Protein AF-A0A0D3DKX0-F1 (afdb_monomer_lite)

Foldseek 3Di:
DDVVVVCVCQVVPDDPDLVVVLVVLVVCCVPDQQLDLSNLLSVQLNVLSVVQVVCCVPVVDHDDSVVSSVVSSVVSVLLLVLLLLLLVLVQVVVVVAQADEAEDQPVVNLVCLVCVVVVVVNNVSSVSSVVSCVSHNYYHYYYDDPVLCVLVVVVSSVCSNPVPSHPCVVVVHDPVSVVVVVVSVVVVD

Sequence (189 aa):
MTSKQIYFLLSDGFSLSLEDNFQLLMDLLDQAPPATSVVKTIPWLLWSIWKNRNAILFAATQESPSRIVQLAEEEAHLSLMLGLHGIAMVSVRDLHFENVSIASDHKDTIAAISSPNQWPRYRYLLEEIKELAQSFSMVVFEEEQVSTNSIARDIAKSVLRFGQFQSYLALGGPAWLHERLYREAALNQ

Radius of gyration: 19.28 Å; chains: 1; bounding box: 51×30×54 Å

pLDDT: mean 76.43, std 13.76, range [35.78, 95.0]

InterPro domains:
  IPR002156 Ribonuclease H domain [PF13456] (87-158)

Structure (mmCIF, N/CA/C/O backbone):
data_AF-A0A0D3DKX0-F1
#
_entry.id   AF-A0A0D3DKX0-F1
#
loop_
_atom_site.group_PDB
_atom_site.id
_atom_site.type_symbol
_atom_site.label_atom_id
_atom_site.label_alt_id
_atom_site.label_comp_id
_atom_site.label_asym_id
_atom_site.label_entity_id
_atom_site.label_seq_id
_atom_site.pdbx_PDB_ins_code
_atom_site.Cartn_x
_atom_site.Cartn_y
_atom_site.Cartn_z
_atom_site.occupancy
_atom_site.B_iso_or_equiv
_atom_site.auth_seq_id
_atom_site.auth_comp_id
_atom_site.auth_asym_id
_atom_site.auth_atom_id
_atom_site.pdbx_PDB_model_num
ATOM 1 N N . MET A 1 1 ? 11.978 4.864 16.039 1.00 40.19 1 MET A N 1
ATOM 2 C CA . MET A 1 1 ? 11.102 3.870 16.684 1.00 40.19 1 MET A CA 1
ATOM 3 C C . MET A 1 1 ? 10.874 2.707 15.736 1.00 40.19 1 MET A C 1
ATOM 5 O O . MET A 1 1 ? 10.481 2.943 14.600 1.00 40.19 1 MET A O 1
ATOM 9 N N . THR A 1 2 ? 11.197 1.485 16.152 1.00 35.78 2 THR A N 1
ATOM 10 C CA . THR A 1 2 ? 10.876 0.251 15.406 1.00 35.78 2 THR A CA 1
ATOM 11 C C . THR A 1 2 ? 9.457 -0.218 15.742 1.00 35.78 2 THR A C 1
ATOM 13 O O . THR A 1 2 ? 8.956 0.120 16.812 1.00 35.78 2 THR A O 1
ATOM 16 N N . SER A 1 3 ? 8.819 -1.037 14.891 1.00 41.91 3 SER A N 1
ATOM 17 C CA . SER A 1 3 ? 7.496 -1.626 15.187 1.00 41.91 3 SER A CA 1
ATOM 18 C C . SER A 1 3 ? 7.457 -2.297 16.567 1.00 41.91 3 SER A C 1
ATOM 20 O O . SER A 1 3 ? 6.484 -2.159 17.289 1.00 41.91 3 SER A O 1
ATOM 22 N N . LYS A 1 4 ? 8.561 -2.906 17.027 1.00 43.38 4 LYS A N 1
ATOM 23 C CA . LYS A 1 4 ? 8.664 -3.493 18.378 1.00 43.38 4 LYS A CA 1
ATOM 24 C C . LYS A 1 4 ? 8.538 -2.487 19.534 1.00 43.38 4 LYS A C 1
ATOM 26 O O . LYS A 1 4 ? 8.048 -2.862 20.590 1.00 43.38 4 LYS A O 1
ATOM 31 N N . GLN A 1 5 ? 8.966 -1.235 19.361 1.00 44.53 5 GLN A N 1
ATOM 32 C CA . GLN A 1 5 ? 8.805 -0.190 20.386 1.00 44.53 5 GLN A CA 1
ATOM 33 C C . GLN A 1 5 ? 7.366 0.331 20.447 1.00 44.53 5 GLN A C 1
ATOM 35 O O . GLN A 1 5 ? 6.910 0.714 21.517 1.00 44.53 5 GLN A O 1
ATOM 40 N N . ILE A 1 6 ? 6.646 0.277 19.323 1.00 48.47 6 ILE A N 1
ATOM 41 C CA . ILE A 1 6 ? 5.203 0.519 19.273 1.00 48.47 6 ILE A CA 1
ATOM 42 C C . ILE A 1 6 ? 4.467 -0.612 19.993 1.00 48.47 6 ILE A C 1
ATOM 44 O O . ILE A 1 6 ? 3.653 -0.327 20.855 1.00 48.47 6 ILE A O 1
ATOM 48 N N . TYR A 1 7 ? 4.809 -1.881 19.737 1.00 48.62 7 TYR A N 1
ATOM 49 C CA . TYR A 1 7 ? 4.228 -2.998 20.492 1.00 48.62 7 TYR A CA 1
ATOM 50 C C . TYR A 1 7 ? 4.423 -2.834 21.999 1.00 48.62 7 TYR A C 1
ATOM 52 O O . TYR A 1 7 ? 3.484 -3.105 22.721 1.00 48.62 7 TYR A O 1
ATOM 60 N N 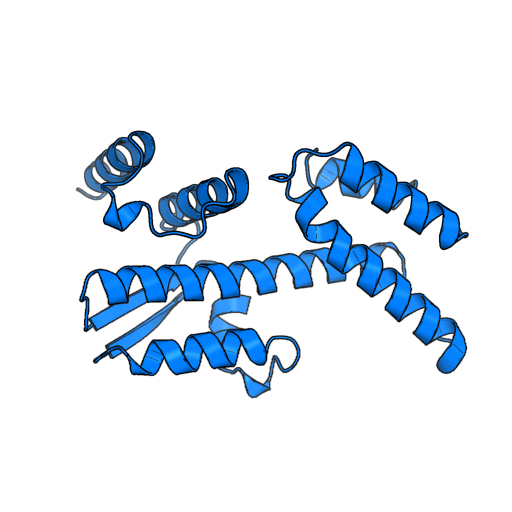. PHE A 1 8 ? 5.574 -2.338 22.467 1.00 45.03 8 PHE A N 1
ATOM 61 C CA . PHE A 1 8 ? 5.822 -2.107 23.897 1.00 45.03 8 PHE A CA 1
ATOM 62 C C . PHE A 1 8 ? 5.032 -0.910 24.462 1.00 45.03 8 PHE A C 1
ATOM 64 O O . PHE A 1 8 ? 4.479 -0.989 25.553 1.00 45.03 8 PHE A O 1
ATOM 71 N N . LEU A 1 9 ? 4.927 0.187 23.701 1.00 49.78 9 LEU A N 1
ATOM 72 C CA . LEU A 1 9 ? 4.101 1.348 24.065 1.00 49.78 9 LEU A CA 1
ATOM 73 C C . LEU A 1 9 ? 2.598 1.035 24.034 1.00 49.78 9 LEU A C 1
ATOM 75 O O . LEU A 1 9 ? 1.850 1.598 24.818 1.00 49.78 9 LEU A O 1
ATOM 79 N N . LEU A 1 10 ? 2.155 0.136 23.154 1.00 49.97 10 LEU A N 1
ATOM 80 C CA . LEU A 1 10 ? 0.745 -0.218 22.971 1.00 49.97 10 LEU A CA 1
ATOM 81 C C . LEU A 1 10 ? 0.339 -1.497 23.725 1.00 49.97 10 LEU A C 1
ATOM 83 O O . LEU A 1 10 ? -0.855 -1.720 23.910 1.00 49.97 10 LEU A O 1
ATOM 87 N N . SER A 1 11 ? 1.292 -2.319 24.190 1.00 43.22 11 SER A N 1
ATOM 88 C CA . SER A 1 11 ? 1.032 -3.467 25.074 1.00 43.22 11 SER A CA 1
ATOM 89 C C . SER A 1 11 ? 0.877 -3.055 26.534 1.00 43.22 11 SER A C 1
ATOM 91 O O . SER A 1 11 ? 0.069 -3.662 27.228 1.00 43.22 11 SER A O 1
ATOM 93 N N . ASP A 1 12 ? 1.598 -2.016 26.971 1.00 45.53 12 ASP A N 1
ATOM 94 C CA . ASP A 1 12 ? 1.487 -1.447 28.324 1.00 45.53 12 ASP A CA 1
ATOM 95 C C . ASP A 1 12 ? 0.688 -0.121 28.372 1.00 45.53 12 ASP A C 1
ATOM 97 O O . ASP A 1 12 ? 0.433 0.388 29.462 1.00 45.53 12 ASP A O 1
ATOM 101 N N . GLY A 1 13 ? 0.287 0.466 27.231 1.00 47.47 13 GLY A N 1
ATOM 102 C CA . GLY A 1 13 ? -0.055 1.900 27.167 1.00 47.47 13 GLY A CA 1
ATOM 103 C C . GLY A 1 13 ? -1.173 2.334 26.212 1.00 47.47 13 GLY A C 1
ATOM 104 O O . GLY A 1 13 ? -1.076 3.404 25.616 1.00 47.47 13 GLY A O 1
ATOM 105 N N . PHE A 1 14 ? -2.271 1.581 26.118 1.00 55.28 14 PHE A N 1
ATOM 106 C CA . PHE A 1 14 ? -3.571 2.225 25.892 1.00 55.28 14 PHE A CA 1
ATOM 107 C C . PHE A 1 14 ? -4.305 2.308 27.228 1.00 55.28 14 PHE A C 1
ATOM 109 O O . PHE A 1 14 ? -4.567 1.283 27.861 1.00 55.28 14 PHE A O 1
ATOM 116 N N . SER A 1 15 ? -4.628 3.519 27.675 1.00 58.94 15 SER A N 1
ATOM 117 C CA . SER A 1 15 ? -5.474 3.699 28.849 1.00 58.94 15 SER A CA 1
ATOM 118 C C . SER A 1 15 ? -6.910 3.256 28.523 1.00 58.94 15 SER A C 1
ATOM 120 O O . SER A 1 15 ? -7.309 3.142 27.358 1.00 58.94 15 SER A O 1
ATOM 122 N N . LEU A 1 16 ? -7.721 2.986 29.552 1.00 57.03 16 LEU A N 1
ATOM 123 C CA . LEU A 1 16 ? -9.160 2.738 29.372 1.00 57.03 16 LEU A CA 1
ATOM 124 C C . LEU A 1 16 ? -9.895 3.982 28.832 1.00 57.03 16 LEU A C 1
ATOM 126 O O . LEU A 1 16 ? -11.027 3.872 28.361 1.00 57.03 16 LEU A O 1
ATOM 130 N N . SER A 1 17 ? -9.261 5.157 28.903 1.00 65.75 17 SER A N 1
ATOM 131 C CA . SER A 1 17 ? -9.769 6.418 28.379 1.00 65.75 17 SER A CA 1
ATOM 132 C C . SER A 1 17 ? -9.348 6.590 26.922 1.00 65.75 17 SER A C 1
ATOM 134 O O . SER A 1 17 ? -8.177 6.695 26.561 1.00 65.75 17 SER A O 1
ATOM 136 N N . LEU A 1 18 ? -10.357 6.659 26.061 1.00 65.50 18 LEU A N 1
ATOM 137 C CA . LEU A 1 18 ? -10.190 6.942 24.641 1.00 65.50 18 LEU A CA 1
ATOM 138 C C . LEU A 1 18 ? -9.559 8.323 24.389 1.00 65.50 18 LEU A C 1
ATOM 140 O O . LEU A 1 18 ? -8.886 8.504 23.379 1.00 65.50 18 LEU A O 1
ATOM 144 N N . GLU A 1 19 ? -9.780 9.276 25.295 1.00 67.12 19 GLU A N 1
ATOM 145 C CA . GLU A 1 19 ? -9.262 10.642 25.207 1.00 67.12 19 GLU A CA 1
ATOM 146 C C . GLU A 1 19 ? -7.748 10.678 25.432 1.00 67.12 19 GLU A C 1
ATOM 148 O O . GLU A 1 19 ? -7.027 11.261 24.624 1.00 67.12 19 GLU A O 1
ATOM 153 N N . ASP A 1 20 ? -7.246 9.943 26.426 1.00 71.44 20 ASP A N 1
ATOM 154 C CA . ASP A 1 20 ? -5.805 9.845 26.688 1.00 71.44 20 ASP A CA 1
ATOM 155 C C . ASP A 1 20 ? -5.088 9.160 25.517 1.00 71.44 20 ASP A C 1
ATOM 157 O O . ASP A 1 20 ? -4.007 9.573 25.100 1.00 71.44 20 ASP A O 1
ATOM 161 N N . ASN A 1 21 ? -5.720 8.127 24.951 1.00 73.00 21 ASN A N 1
ATOM 162 C CA . ASN A 1 21 ? -5.202 7.404 23.792 1.00 73.00 21 ASN A CA 1
ATOM 163 C C . ASN A 1 21 ? -5.131 8.301 22.551 1.00 73.00 21 ASN A C 1
ATOM 165 O O . ASN A 1 21 ? -4.192 8.199 21.762 1.00 73.00 21 ASN A O 1
ATOM 169 N N . PHE A 1 22 ? -6.115 9.185 22.376 1.00 73.50 22 PHE A N 1
ATOM 170 C CA . PHE A 1 22 ? -6.129 10.157 21.288 1.00 73.50 22 PHE A CA 1
ATOM 171 C C . PHE A 1 22 ? -5.036 11.211 21.482 1.00 73.50 22 PHE A C 1
ATOM 173 O O . PHE A 1 22 ? -4.285 11.482 20.547 1.00 73.50 22 PHE A O 1
ATOM 180 N N . GLN A 1 23 ? -4.898 11.750 22.697 1.00 77.69 23 GLN A N 1
ATOM 181 C CA . GLN A 1 23 ? -3.869 12.737 23.021 1.00 77.69 23 GLN A CA 1
ATOM 182 C C . GLN A 1 23 ? -2.460 12.174 22.806 1.00 77.69 23 GLN A C 1
ATOM 184 O O . GLN A 1 23 ? -1.647 12.803 22.136 1.00 77.69 23 GLN A O 1
ATOM 189 N N . LEU A 1 24 ? -2.202 10.945 23.265 1.00 77.69 24 LEU A N 1
ATOM 190 C CA . LEU A 1 24 ? -0.929 10.258 23.048 1.00 77.69 24 LEU A CA 1
ATOM 191 C C . LEU A 1 24 ? -0.580 10.138 21.555 1.00 77.69 24 LEU A C 1
ATOM 193 O O . LEU A 1 24 ? 0.567 10.346 21.163 1.00 77.69 24 LEU A O 1
ATOM 197 N N . LEU A 1 25 ? -1.557 9.799 20.709 1.00 75.12 25 LEU A N 1
ATOM 198 C CA . LEU A 1 25 ? -1.342 9.667 19.265 1.00 75.12 25 LEU A CA 1
ATOM 199 C C . LEU A 1 25 ? -1.081 11.014 18.580 1.00 75.12 25 LEU A C 1
ATOM 201 O O . LEU A 1 25 ? -0.282 11.064 17.644 1.00 75.12 25 LEU A O 1
ATOM 205 N N . MET A 1 26 ? -1.717 12.090 19.044 1.00 78.94 26 MET A N 1
ATOM 206 C CA . MET A 1 26 ? -1.452 13.446 18.556 1.00 78.94 26 MET A CA 1
ATOM 207 C C . MET A 1 26 ? -0.053 13.920 18.964 1.00 78.94 26 MET A C 1
ATOM 209 O O . MET A 1 26 ? 0.702 14.391 18.118 1.00 78.94 26 MET A O 1
ATOM 213 N N . ASP A 1 27 ? 0.349 13.680 20.212 1.00 79.44 27 ASP A N 1
ATOM 214 C CA . ASP A 1 27 ? 1.696 14.011 20.686 1.00 79.44 27 ASP A CA 1
ATOM 215 C C . ASP A 1 27 ? 2.774 13.239 19.900 1.00 79.44 27 ASP A C 1
ATOM 217 O O . ASP A 1 27 ? 3.841 13.771 19.586 1.00 79.44 27 ASP A O 1
ATOM 221 N N . LEU A 1 28 ? 2.490 11.984 19.530 1.00 74.25 28 LEU A N 1
ATOM 222 C CA . LEU A 1 28 ? 3.364 11.180 18.673 1.00 74.25 28 LEU A CA 1
ATOM 223 C C . LEU A 1 28 ? 3.438 11.707 17.233 1.00 74.25 28 LEU A C 1
ATOM 225 O O . LEU A 1 28 ? 4.508 11.613 16.630 1.00 74.25 28 LEU A O 1
ATOM 229 N N . LEU A 1 29 ? 2.348 12.252 16.677 1.00 74.69 29 LEU A N 1
ATOM 230 C CA . LEU A 1 29 ? 2.368 12.913 15.365 1.00 74.69 29 LEU A CA 1
ATOM 231 C C . LEU A 1 29 ? 3.296 14.129 15.367 1.00 74.69 29 LEU A C 1
ATOM 233 O O . LEU A 1 29 ? 4.067 14.297 14.424 1.00 74.69 29 LEU A O 1
ATOM 237 N N . ASP A 1 30 ? 3.254 14.928 16.431 1.00 76.81 30 ASP A N 1
ATOM 238 C CA . ASP A 1 30 ? 4.037 16.161 16.538 1.00 76.81 30 ASP A CA 1
ATOM 239 C C . ASP A 1 30 ? 5.532 15.899 16.781 1.00 76.81 30 ASP A C 1
ATOM 241 O O . ASP A 1 30 ? 6.392 16.661 16.334 1.00 76.81 30 ASP A O 1
ATOM 245 N N . GLN A 1 31 ? 5.868 14.808 17.475 1.00 71.50 31 GLN A N 1
ATOM 246 C CA . GLN A 1 31 ? 7.249 14.491 17.857 1.00 71.50 31 GLN A CA 1
ATOM 247 C C . GLN A 1 31 ? 7.992 13.616 16.840 1.00 71.50 31 GLN A C 1
ATOM 249 O O . GLN A 1 31 ? 9.228 13.575 16.835 1.00 71.50 31 GLN A O 1
ATOM 254 N N . ALA A 1 32 ? 7.276 12.864 16.004 1.00 65.56 32 ALA A N 1
ATOM 255 C CA . ALA A 1 32 ? 7.894 11.869 15.141 1.00 65.56 32 ALA A CA 1
ATOM 256 C C . ALA A 1 32 ? 8.322 12.444 13.776 1.00 65.56 32 ALA A C 1
ATOM 258 O O . ALA A 1 32 ? 7.613 13.244 13.167 1.00 65.56 32 ALA A O 1
ATOM 259 N N . PRO A 1 33 ? 9.457 11.988 13.208 1.00 64.75 33 PRO A N 1
ATOM 260 C CA . PRO A 1 33 ? 9.833 12.362 11.852 1.00 64.75 33 PRO A CA 1
ATOM 261 C C . PRO A 1 33 ? 8.767 11.887 10.846 1.00 64.75 33 PRO A C 1
ATOM 263 O O . PRO A 1 33 ? 8.402 10.702 10.889 1.00 64.75 33 PRO A O 1
ATOM 266 N N . PRO A 1 34 ? 8.353 12.727 9.874 1.00 58.91 34 PRO A N 1
ATOM 267 C CA . PRO A 1 34 ? 7.241 12.443 8.950 1.00 58.91 34 PRO A CA 1
ATOM 268 C C . PRO A 1 34 ? 7.424 11.169 8.103 1.00 58.91 34 PRO A C 1
ATOM 270 O O . PRO A 1 34 ? 6.473 10.584 7.593 1.00 58.91 34 PRO A O 1
ATOM 273 N N . ALA A 1 35 ? 8.662 10.692 7.983 1.00 56.34 35 ALA A N 1
ATOM 274 C CA . ALA A 1 35 ? 9.042 9.491 7.251 1.00 56.34 35 ALA A CA 1
ATOM 275 C C . ALA A 1 35 ? 8.790 8.162 7.984 1.00 56.34 35 ALA A C 1
ATOM 277 O O . ALA A 1 35 ? 8.863 7.099 7.357 1.00 56.34 35 ALA A O 1
ATOM 278 N N . THR A 1 36 ? 8.591 8.183 9.304 1.00 64.44 36 THR A N 1
ATOM 279 C CA . THR A 1 36 ? 8.580 6.949 10.099 1.00 64.44 36 THR A CA 1
ATOM 280 C C . THR A 1 36 ? 7.311 6.132 9.866 1.00 64.44 36 THR A C 1
ATOM 282 O O . THR A 1 36 ? 6.222 6.677 9.705 1.00 64.44 36 THR A O 1
ATOM 285 N N . SER A 1 37 ? 7.449 4.798 9.865 1.00 61.50 37 SER A N 1
ATOM 286 C CA . SER A 1 37 ? 6.309 3.872 9.749 1.00 61.50 37 SER A CA 1
ATOM 287 C C . SER A 1 37 ? 5.219 4.182 10.776 1.00 61.50 37 SER A C 1
ATOM 289 O O . SER A 1 37 ? 4.048 4.030 10.472 1.00 61.50 37 SER A O 1
ATOM 291 N N . VAL A 1 38 ? 5.616 4.668 11.956 1.00 65.62 38 VAL A N 1
ATOM 292 C CA . VAL A 1 38 ? 4.721 5.065 13.048 1.00 65.62 38 VAL A CA 1
ATOM 293 C C . VAL A 1 38 ? 3.741 6.140 12.588 1.00 65.62 38 VAL A C 1
ATOM 295 O O . VAL A 1 38 ? 2.537 5.924 12.642 1.00 65.62 38 VAL A O 1
ATOM 298 N N . VAL A 1 39 ? 4.249 7.254 12.053 1.00 68.56 39 VAL A N 1
ATOM 299 C CA . VAL A 1 39 ? 3.442 8.407 11.620 1.00 68.56 39 VAL A CA 1
ATOM 300 C C . VAL A 1 39 ? 2.408 8.015 10.571 1.00 68.56 39 VAL A C 1
ATOM 302 O O . VAL A 1 39 ? 1.278 8.490 10.605 1.00 68.56 39 VAL A O 1
ATOM 305 N N . LYS A 1 40 ? 2.764 7.098 9.668 1.00 67.81 40 LYS A N 1
ATOM 306 C CA . LYS A 1 40 ? 1.867 6.625 8.603 1.00 67.81 40 LYS A CA 1
ATOM 307 C C . LYS A 1 40 ? 0.727 5.761 9.120 1.00 67.81 40 LYS A C 1
ATOM 309 O O . LYS A 1 40 ? -0.329 5.736 8.497 1.00 67.81 40 LYS A O 1
ATOM 314 N N . THR A 1 41 ? 0.919 5.087 10.249 1.00 73.12 41 THR A N 1
ATOM 315 C CA . THR A 1 41 ? -0.110 4.258 10.880 1.00 73.12 41 THR A CA 1
ATOM 316 C C . THR A 1 41 ? -1.035 5.081 11.782 1.00 73.12 41 THR A C 1
ATOM 318 O O . THR A 1 41 ? -2.182 4.691 11.979 1.00 73.12 41 THR A O 1
ATOM 321 N N . ILE A 1 42 ? -0.599 6.243 12.293 1.00 75.81 42 ILE A N 1
ATOM 322 C CA . ILE A 1 42 ? -1.398 7.045 13.240 1.00 75.81 42 ILE A CA 1
ATOM 323 C C . ILE A 1 42 ? -2.791 7.423 12.696 1.00 75.81 42 ILE A C 1
ATOM 325 O O . ILE A 1 42 ? -3.761 7.184 13.415 1.00 75.81 42 ILE A O 1
ATOM 329 N N . PRO A 1 43 ? -2.969 7.919 11.454 1.00 76.50 43 PRO A N 1
ATOM 330 C CA . PRO A 1 43 ? -4.307 8.200 10.923 1.00 76.50 43 PRO A CA 1
ATOM 331 C C . PRO A 1 43 ? -5.236 6.976 10.945 1.00 76.50 43 PRO A C 1
ATOM 333 O O . PRO A 1 43 ? -6.416 7.086 11.277 1.00 76.50 43 PRO A O 1
ATOM 336 N N . TRP A 1 44 ? -4.690 5.793 10.657 1.00 79.31 44 TRP A N 1
ATOM 337 C CA . TRP A 1 44 ? -5.427 4.529 10.678 1.00 79.31 44 TRP A CA 1
ATOM 338 C C . TRP A 1 44 ? -5.739 4.059 12.102 1.00 79.31 44 TRP A C 1
ATOM 340 O O . TRP A 1 44 ? -6.815 3.504 12.336 1.00 79.31 44 TRP A O 1
ATOM 350 N N . LEU A 1 45 ? -4.853 4.326 13.066 1.00 76.62 45 LEU A N 1
ATOM 351 C CA . LEU A 1 45 ? -5.109 4.096 14.491 1.00 76.62 45 LEU A CA 1
ATOM 352 C C . LEU A 1 45 ? -6.225 5.004 15.002 1.00 76.62 45 LEU A C 1
ATOM 354 O O . LEU A 1 45 ? -7.174 4.504 15.597 1.00 76.62 45 LEU A O 1
ATOM 358 N N . LEU A 1 46 ? -6.167 6.307 14.713 1.00 76.75 46 LEU A N 1
ATOM 359 C CA . LEU A 1 46 ? -7.207 7.269 15.091 1.00 76.75 46 LEU A CA 1
ATOM 360 C C . LEU A 1 46 ? -8.566 6.871 14.504 1.00 76.75 46 LEU A C 1
ATOM 362 O O . LEU A 1 46 ? -9.568 6.813 15.220 1.00 76.75 46 LEU A O 1
ATOM 366 N N . TRP A 1 47 ? -8.593 6.513 13.218 1.00 78.62 47 TRP A N 1
ATOM 367 C CA . TRP A 1 47 ? -9.792 6.000 12.559 1.00 78.62 47 TRP A CA 1
ATOM 368 C C . TRP A 1 47 ? -10.308 4.711 13.209 1.00 78.62 47 TRP A C 1
ATOM 370 O O . TRP A 1 47 ? -11.512 4.547 13.406 1.00 78.62 47 TRP A O 1
ATOM 380 N N . SER A 1 48 ? -9.419 3.790 13.577 1.00 75.88 48 SER A N 1
ATOM 381 C CA . SER A 1 48 ? -9.807 2.514 14.185 1.00 75.88 48 SER A CA 1
ATOM 382 C C . SER A 1 48 ? -10.297 2.666 15.623 1.00 75.88 48 SER A C 1
ATOM 384 O O . SER A 1 48 ? -11.282 2.030 15.995 1.00 75.88 48 SER A O 1
ATOM 386 N N . ILE A 1 49 ? -9.706 3.579 16.393 1.00 72.25 49 ILE A N 1
ATOM 387 C CA . ILE A 1 49 ? -10.191 3.991 17.714 1.00 72.25 49 ILE A CA 1
ATOM 388 C C . ILE A 1 49 ? -11.591 4.603 17.594 1.00 72.25 49 ILE A C 1
ATOM 390 O O . ILE A 1 49 ? -12.499 4.222 18.334 1.00 72.25 49 ILE A O 1
ATOM 394 N N . TRP A 1 50 ? -11.803 5.491 16.619 1.00 78.06 50 TRP A N 1
ATOM 395 C CA . TRP A 1 50 ? -13.117 6.074 16.351 1.00 78.06 50 TRP A CA 1
ATOM 396 C C . TRP A 1 50 ? -14.158 5.015 15.952 1.00 78.06 50 TRP A C 1
ATOM 398 O O . TRP A 1 50 ? -15.258 4.994 16.509 1.00 78.06 50 TRP A O 1
ATOM 408 N N . LYS A 1 51 ? -13.809 4.085 15.047 1.00 72.00 51 LYS A N 1
ATOM 409 C CA . LYS A 1 51 ? -14.675 2.954 14.660 1.00 72.00 51 LYS A CA 1
ATOM 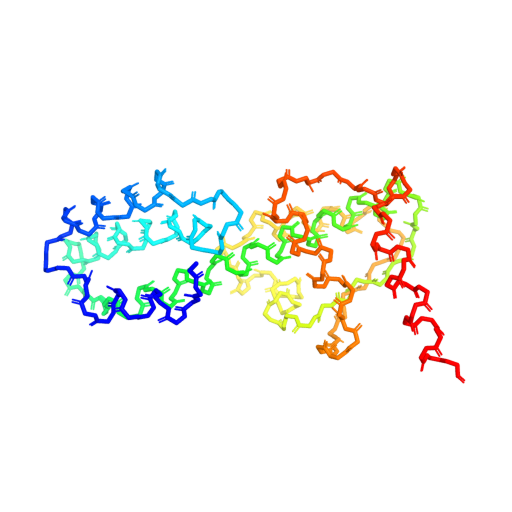410 C C . LYS A 1 51 ? -15.056 2.114 15.880 1.00 72.00 51 LYS A C 1
ATOM 412 O O . LYS A 1 51 ? -16.231 1.806 16.054 1.00 72.00 51 LYS A O 1
ATOM 417 N N . ASN A 1 52 ? -14.086 1.783 16.734 1.00 73.44 52 ASN A N 1
ATOM 418 C CA . ASN A 1 52 ? -14.322 0.986 17.936 1.00 73.44 52 ASN A CA 1
ATOM 419 C C . ASN A 1 52 ? -15.249 1.710 18.924 1.00 73.44 52 ASN A C 1
ATOM 421 O O . ASN A 1 52 ? -16.187 1.111 19.440 1.00 73.44 52 ASN A O 1
ATOM 425 N N . ARG A 1 53 ? -15.062 3.022 19.122 1.00 72.50 53 ARG A N 1
ATOM 426 C CA . ARG A 1 53 ? -15.972 3.843 19.937 1.00 72.50 53 ARG A CA 1
ATOM 427 C C . ARG A 1 53 ? -17.408 3.764 19.427 1.00 72.50 53 ARG A C 1
ATOM 429 O O . ARG A 1 53 ? -18.334 3.582 20.213 1.00 72.50 53 ARG A O 1
ATOM 436 N N . ASN A 1 54 ? -17.597 3.889 18.119 1.00 75.88 54 ASN A N 1
ATOM 437 C CA . ASN A 1 54 ? -18.925 3.802 17.524 1.00 75.88 54 ASN A CA 1
ATOM 438 C C . ASN A 1 54 ? -19.506 2.389 17.629 1.00 75.88 54 ASN A C 1
ATOM 440 O O . ASN A 1 54 ? -20.692 2.246 17.905 1.00 75.88 54 ASN A O 1
ATOM 444 N N . ALA A 1 55 ? -18.690 1.348 17.481 1.00 74.38 55 ALA A N 1
ATOM 445 C CA . ALA A 1 55 ? -19.129 -0.030 17.677 1.00 74.38 55 ALA A CA 1
ATOM 446 C C . ALA A 1 55 ? -19.616 -0.279 19.118 1.00 74.38 55 ALA A C 1
ATOM 448 O O . ALA A 1 55 ? -20.655 -0.903 19.312 1.00 74.38 55 ALA A O 1
ATOM 449 N N . ILE A 1 56 ? -18.946 0.288 20.125 1.00 73.81 56 ILE A N 1
ATOM 450 C CA . ILE A 1 56 ? -19.399 0.213 21.522 1.00 73.81 56 ILE A CA 1
ATOM 451 C C . ILE A 1 56 ? -20.745 0.930 21.689 1.00 73.81 56 ILE A C 1
ATOM 453 O O . ILE A 1 56 ? -21.677 0.364 22.257 1.00 73.81 56 ILE A O 1
ATOM 457 N N . LEU A 1 57 ? -20.863 2.156 21.169 1.00 71.62 57 LEU A N 1
ATOM 458 C CA . LEU A 1 57 ? -22.061 2.987 21.328 1.00 71.62 57 LEU A CA 1
ATOM 459 C C . LEU A 1 57 ? -23.290 2.435 20.595 1.00 71.62 57 LEU A C 1
ATOM 461 O O . LEU A 1 57 ? -24.406 2.583 21.089 1.00 71.62 57 LEU A O 1
ATOM 465 N N . PHE A 1 58 ? -23.097 1.827 19.424 1.00 73.44 58 PHE A N 1
ATOM 466 C CA . PHE A 1 58 ? -24.195 1.464 18.523 1.00 73.44 58 PHE A CA 1
ATOM 467 C C . PHE A 1 58 ? -24.387 -0.044 18.329 1.00 73.44 58 PHE A C 1
ATOM 469 O O . PHE A 1 58 ? -25.446 -0.450 17.858 1.00 73.44 58 PHE A O 1
ATOM 476 N N . ALA A 1 59 ? -23.406 -0.876 18.687 1.00 75.06 59 ALA A N 1
ATOM 477 C CA . ALA A 1 59 ? -23.464 -2.331 18.521 1.00 75.06 59 ALA A CA 1
ATOM 478 C C . ALA A 1 59 ? -23.116 -3.121 19.798 1.00 75.06 59 ALA A C 1
ATOM 480 O O . ALA A 1 59 ? -23.209 -4.345 19.782 1.00 75.06 59 ALA A O 1
ATOM 481 N N . ALA A 1 60 ? -22.742 -2.451 20.900 1.00 78.44 60 ALA A N 1
ATOM 482 C CA . ALA A 1 60 ? -22.301 -3.074 22.156 1.00 78.44 60 ALA A CA 1
ATOM 483 C C . ALA A 1 60 ? -21.151 -4.091 21.985 1.00 78.44 60 ALA A C 1
ATOM 485 O O . ALA A 1 60 ? -20.968 -4.991 22.805 1.00 78.44 60 ALA A O 1
ATOM 486 N N . THR A 1 61 ? -20.359 -3.939 20.923 1.00 73.81 61 THR A N 1
ATOM 487 C CA . THR A 1 61 ? -19.183 -4.764 20.628 1.00 73.81 61 THR A CA 1
ATOM 488 C C . THR A 1 61 ? -17.912 -3.954 20.835 1.00 73.81 61 THR A C 1
ATOM 490 O O . THR A 1 61 ? -17.874 -2.775 20.481 1.00 73.81 61 THR A O 1
ATOM 493 N N . GLN A 1 62 ? -16.859 -4.591 21.345 1.00 73.94 62 GLN A N 1
ATOM 494 C CA . GLN A 1 62 ? -15.556 -3.970 21.563 1.00 73.94 62 GLN A CA 1
ATOM 495 C C . GLN A 1 62 ? -14.447 -4.871 21.020 1.00 73.94 62 GLN A C 1
ATOM 497 O O . GLN A 1 62 ? -14.324 -6.024 21.430 1.00 73.94 62 GLN A O 1
ATOM 502 N N . GLU A 1 63 ? -13.621 -4.324 20.133 1.00 72.88 63 GLU A N 1
ATOM 503 C CA . GLU A 1 63 ? -12.388 -4.969 19.684 1.00 72.88 63 GLU A CA 1
ATOM 504 C C . GLU A 1 63 ? -11.256 -4.711 20.685 1.00 72.88 63 GLU A C 1
ATOM 506 O O . GLU A 1 63 ? -11.198 -3.656 21.330 1.00 72.88 63 GLU A O 1
ATOM 511 N N . SER A 1 64 ? -10.338 -5.672 20.825 1.00 76.00 64 SER A N 1
ATOM 512 C CA . SER A 1 64 ? -9.197 -5.499 21.725 1.00 76.00 64 SER A CA 1
ATOM 513 C C . SER A 1 64 ? -8.234 -4.427 21.187 1.00 76.00 64 SER A C 1
ATOM 515 O O . SER A 1 64 ? -8.032 -4.337 19.972 1.00 76.00 64 SER A O 1
ATOM 517 N N . PRO A 1 65 ? -7.561 -3.647 22.057 1.00 68.00 65 PRO A N 1
ATOM 518 C CA . PRO A 1 65 ? -6.564 -2.665 21.622 1.00 68.00 65 PRO A CA 1
ATOM 519 C C . PRO A 1 65 ? -5.464 -3.273 20.743 1.00 68.00 65 PRO A C 1
ATOM 521 O O . PRO A 1 65 ? -5.100 -2.701 19.720 1.00 68.00 65 PRO A O 1
ATOM 524 N N . SER A 1 66 ? -4.999 -4.483 21.071 1.00 70.12 66 SER A N 1
ATOM 525 C CA . SER A 1 66 ? -4.027 -5.220 20.256 1.00 70.12 66 SER A CA 1
ATOM 526 C C . SER A 1 66 ? -4.534 -5.505 18.840 1.00 70.12 66 SER A C 1
ATOM 528 O O . SER A 1 66 ? -3.787 -5.341 17.875 1.00 70.12 66 SER A O 1
ATOM 530 N N . ARG A 1 67 ? -5.813 -5.877 18.692 1.00 75.62 67 ARG A N 1
ATOM 531 C CA . ARG A 1 67 ? -6.419 -6.136 17.385 1.00 75.62 67 ARG A CA 1
ATOM 532 C C . ARG A 1 67 ? -6.612 -4.849 16.587 1.00 75.62 67 ARG A C 1
ATOM 534 O O . ARG A 1 67 ? -6.375 -4.852 15.383 1.00 75.62 67 ARG A O 1
ATOM 541 N N . ILE A 1 68 ? -6.978 -3.752 17.251 1.00 74.56 68 ILE A N 1
ATOM 542 C CA . ILE A 1 68 ? -7.112 -2.418 16.644 1.00 74.56 68 ILE A CA 1
ATOM 543 C C . ILE A 1 68 ? -5.789 -1.963 16.025 1.00 74.56 68 ILE A C 1
ATOM 545 O O . ILE A 1 68 ? -5.777 -1.488 14.890 1.00 74.56 68 ILE A O 1
ATOM 549 N N . VAL A 1 69 ? -4.678 -2.138 16.744 1.00 73.19 69 VAL A N 1
ATOM 550 C CA . VAL A 1 69 ? -3.344 -1.784 16.240 1.00 73.19 69 VAL A CA 1
ATOM 551 C C . VAL A 1 69 ? -2.971 -2.626 15.042 1.00 73.19 69 VAL A C 1
ATOM 553 O O . VAL A 1 69 ? -2.589 -2.081 14.012 1.00 73.19 69 VAL A O 1
ATOM 556 N N . GLN A 1 70 ? -3.119 -3.943 15.166 1.00 75.12 70 GLN A N 1
ATOM 557 C CA . GLN A 1 70 ? -2.768 -4.861 14.095 1.00 75.12 70 GLN A CA 1
ATOM 558 C C . GLN A 1 70 ? -3.559 -4.551 12.816 1.00 75.12 70 GLN A C 1
ATOM 560 O O . GLN A 1 70 ? -2.976 -4.456 11.741 1.00 75.12 70 GLN A O 1
ATOM 565 N N . LEU A 1 71 ? -4.869 -4.318 12.935 1.00 80.44 71 LEU A N 1
ATOM 566 C CA . LEU A 1 71 ? -5.714 -3.944 11.800 1.00 80.44 71 LEU A CA 1
ATOM 567 C C . LEU A 1 71 ? -5.294 -2.608 11.184 1.00 80.44 71 LEU A C 1
ATOM 569 O O . LEU A 1 71 ? -5.280 -2.481 9.965 1.00 80.44 71 LEU A O 1
ATOM 573 N N . ALA A 1 72 ? -4.942 -1.613 12.000 1.00 77.00 72 ALA A N 1
ATOM 574 C CA . ALA A 1 72 ? -4.460 -0.333 11.494 1.00 77.00 72 ALA A CA 1
ATOM 575 C C . ALA A 1 72 ? -3.117 -0.475 10.758 1.00 77.00 72 ALA A C 1
ATOM 577 O O . ALA A 1 72 ? -2.927 0.161 9.724 1.00 77.00 72 ALA A O 1
ATOM 578 N N . GLU A 1 73 ? -2.205 -1.315 11.256 1.00 78.62 73 GLU A N 1
ATOM 579 C CA . GLU A 1 73 ? -0.934 -1.626 10.591 1.00 78.62 73 GLU A CA 1
ATOM 580 C C . GLU A 1 73 ? -1.158 -2.341 9.250 1.00 78.62 73 GLU A C 1
ATOM 582 O O . GLU A 1 73 ? -0.607 -1.913 8.235 1.00 78.62 73 GLU A O 1
ATOM 587 N N . GLU A 1 74 ? -1.997 -3.381 9.229 1.00 83.69 74 GLU A N 1
ATOM 588 C CA . GLU A 1 74 ? -2.370 -4.128 8.019 1.00 83.69 74 GLU A CA 1
ATOM 589 C C . GLU A 1 74 ? -3.037 -3.204 6.980 1.00 83.69 74 GLU A C 1
ATOM 591 O O . GLU A 1 74 ? -2.638 -3.180 5.811 1.00 83.69 74 GLU A O 1
ATOM 596 N N . GLU A 1 75 ? -4.003 -2.379 7.408 1.00 84.00 75 GLU A N 1
ATOM 597 C CA . GLU A 1 75 ? -4.709 -1.427 6.543 1.00 84.00 75 GLU A CA 1
ATOM 598 C C . GLU A 1 75 ? -3.761 -0.379 5.948 1.00 84.00 75 GLU A C 1
ATOM 600 O O . GLU A 1 75 ? -3.792 -0.139 4.734 1.00 84.00 75 GLU A O 1
ATOM 605 N N . ALA A 1 76 ? -2.903 0.213 6.784 1.00 82.38 76 ALA A N 1
ATOM 606 C CA . ALA A 1 76 ? -1.927 1.210 6.364 1.00 82.38 76 ALA A CA 1
ATOM 607 C C . ALA A 1 76 ? -0.918 0.624 5.370 1.00 82.38 76 ALA A C 1
ATOM 609 O O . ALA A 1 76 ? -0.595 1.263 4.366 1.00 82.38 76 ALA A O 1
ATOM 610 N N . HIS A 1 77 ? -0.436 -0.594 5.630 1.00 84.44 77 HIS A N 1
ATOM 611 C CA . HIS A 1 77 ? 0.556 -1.248 4.788 1.00 84.44 77 HIS A CA 1
ATOM 612 C C . HIS A 1 77 ? -0.005 -1.577 3.403 1.00 84.44 77 HIS A C 1
ATOM 614 O O . HIS A 1 77 ? 0.608 -1.221 2.397 1.00 84.44 77 HIS A O 1
ATOM 620 N N . LEU A 1 78 ? -1.196 -2.178 3.330 1.00 88.75 78 LEU A N 1
ATOM 621 C CA . LEU A 1 78 ? -1.805 -2.526 2.047 1.00 88.75 78 LEU A CA 1
ATOM 622 C C . LEU A 1 78 ? -2.187 -1.283 1.233 1.00 88.75 78 LEU A C 1
ATOM 624 O O . LEU A 1 78 ? -1.897 -1.222 0.037 1.00 88.75 78 LEU A O 1
ATOM 628 N N . SER A 1 79 ? -2.769 -0.262 1.876 1.00 86.75 79 SER A N 1
ATOM 629 C CA . SER A 1 79 ? -3.086 1.008 1.207 1.00 86.75 79 SER A CA 1
ATOM 630 C C . SER A 1 79 ? -1.836 1.656 0.615 1.00 86.75 79 SER A C 1
ATOM 632 O O . SER A 1 79 ? -1.876 2.203 -0.487 1.00 86.75 79 SER A O 1
ATOM 634 N N . LEU A 1 80 ? -0.722 1.593 1.343 1.00 84.56 80 LEU A N 1
ATOM 635 C CA . LEU A 1 80 ? 0.546 2.127 0.886 1.00 84.56 80 LEU A CA 1
ATOM 636 C C . LEU A 1 80 ? 1.114 1.325 -0.291 1.00 84.56 80 LEU A C 1
ATOM 638 O O . LEU A 1 80 ? 1.560 1.919 -1.271 1.00 84.56 80 LEU A O 1
ATOM 642 N N . MET A 1 81 ? 1.086 -0.006 -0.216 1.00 87.56 81 MET A N 1
ATOM 643 C CA . MET A 1 81 ? 1.587 -0.861 -1.291 1.00 87.56 81 MET A CA 1
ATOM 644 C C . MET A 1 81 ? 0.805 -0.662 -2.591 1.00 87.56 81 MET A C 1
ATOM 646 O O . MET A 1 81 ? 1.425 -0.562 -3.648 1.00 87.56 81 MET A O 1
ATOM 650 N N . LEU A 1 82 ? -0.523 -0.538 -2.526 1.00 89.00 82 LEU A N 1
ATOM 651 C CA . LEU A 1 82 ? -1.353 -0.216 -3.692 1.00 89.00 82 LEU A CA 1
ATOM 652 C C . LEU A 1 82 ? -0.987 1.152 -4.288 1.00 89.00 82 LEU A C 1
ATOM 654 O O . LEU A 1 82 ? -0.776 1.259 -5.494 1.00 89.00 82 LEU A O 1
ATOM 658 N N . GLY A 1 83 ? -0.814 2.180 -3.451 1.00 85.75 83 GLY A N 1
ATOM 659 C CA . GLY A 1 83 ? -0.381 3.502 -3.918 1.00 85.75 83 GLY A CA 1
ATOM 660 C C . GLY A 1 83 ? 0.988 3.480 -4.610 1.00 85.75 83 GLY A C 1
ATOM 661 O O . GLY A 1 83 ? 1.176 4.120 -5.644 1.00 85.75 83 GLY A O 1
ATOM 662 N N . LEU A 1 84 ? 1.941 2.697 -4.093 1.00 84.00 84 LEU A N 1
ATOM 663 C CA . LEU A 1 84 ? 3.255 2.531 -4.723 1.00 84.00 84 LEU A CA 1
ATOM 664 C C . LEU A 1 84 ? 3.170 1.857 -6.100 1.00 84.00 84 LEU A C 1
ATOM 666 O O . LEU A 1 84 ? 3.920 2.244 -6.995 1.00 84.00 84 LEU A O 1
ATOM 670 N N . HIS A 1 85 ? 2.248 0.908 -6.295 1.00 87.69 85 HIS A N 1
ATOM 671 C CA . HIS A 1 85 ? 2.006 0.318 -7.617 1.00 87.69 85 HIS A CA 1
ATOM 672 C C . HIS A 1 85 ? 1.470 1.361 -8.598 1.00 87.69 85 HIS A C 1
ATOM 674 O O . HIS A 1 85 ? 1.984 1.456 -9.709 1.00 87.69 85 HIS A O 1
ATOM 680 N N . GLY A 1 86 ? 0.510 2.194 -8.180 1.00 86.56 86 GLY A N 1
ATOM 681 C CA . GLY A 1 86 ? 0.002 3.293 -9.009 1.00 86.56 86 GLY A CA 1
ATOM 682 C C . GLY A 1 86 ? 1.112 4.254 -9.456 1.00 86.56 86 GLY A C 1
ATOM 683 O O . GLY A 1 86 ? 1.228 4.568 -10.639 1.00 86.56 86 GLY A O 1
ATOM 684 N N . ILE A 1 87 ? 2.003 4.646 -8.540 1.00 82.38 87 ILE A N 1
ATOM 685 C CA . ILE A 1 87 ? 3.155 5.508 -8.864 1.00 82.38 87 ILE A CA 1
ATOM 686 C C . ILE A 1 87 ? 4.121 4.812 -9.830 1.00 82.38 87 ILE A C 1
ATOM 688 O O . ILE A 1 87 ? 4.598 5.436 -10.781 1.00 82.38 87 ILE A O 1
ATOM 692 N N . ALA A 1 88 ? 4.413 3.527 -9.612 1.00 84.31 88 ALA A N 1
ATOM 693 C CA . ALA A 1 88 ? 5.264 2.755 -10.513 1.00 84.31 88 ALA A CA 1
ATOM 694 C C . ALA A 1 88 ? 4.665 2.695 -11.926 1.00 84.31 88 ALA A C 1
ATOM 696 O O . ALA A 1 88 ? 5.381 2.949 -12.891 1.00 84.31 88 ALA A O 1
ATOM 697 N N . MET A 1 89 ? 3.353 2.463 -12.041 1.00 88.25 89 MET A N 1
ATOM 698 C CA . MET A 1 89 ? 2.618 2.469 -13.310 1.00 88.25 89 MET A CA 1
ATOM 699 C C . MET A 1 89 ? 2.708 3.820 -14.017 1.00 88.25 89 MET A C 1
ATOM 701 O O . MET A 1 89 ? 3.084 3.882 -15.183 1.00 88.25 89 MET A O 1
ATOM 705 N N . VAL A 1 90 ? 2.431 4.918 -13.313 1.00 85.56 90 VAL A N 1
ATOM 706 C CA . VAL A 1 90 ? 2.584 6.270 -13.875 1.00 85.56 90 VAL A CA 1
ATOM 707 C C . VAL A 1 90 ? 4.007 6.479 -14.396 1.00 85.56 90 VAL A C 1
ATOM 709 O O . VAL A 1 90 ? 4.193 6.945 -15.515 1.00 85.56 90 VAL A O 1
ATOM 712 N N . SER A 1 91 ? 5.007 6.040 -13.634 1.00 82.06 91 SER A N 1
ATOM 713 C CA . SER A 1 91 ? 6.417 6.182 -14.003 1.00 82.06 91 SER A CA 1
ATOM 714 C C . SER A 1 91 ? 6.768 5.443 -15.296 1.00 82.06 91 SER A C 1
ATOM 716 O O . SER A 1 91 ? 7.419 6.014 -16.165 1.00 82.06 91 SER A O 1
ATOM 718 N N . VAL A 1 92 ? 6.355 4.180 -15.440 1.00 85.06 92 VAL A N 1
ATOM 719 C CA . VAL A 1 92 ? 6.658 3.388 -16.646 1.00 85.06 92 VAL A CA 1
ATOM 720 C C . VAL A 1 92 ? 5.859 3.859 -17.863 1.00 85.06 92 VAL A C 1
ATOM 722 O O . VAL A 1 92 ? 6.383 3.830 -18.975 1.00 85.06 92 VAL A O 1
ATOM 725 N N . ARG A 1 93 ? 4.637 4.369 -17.661 1.00 86.06 93 ARG A N 1
ATOM 726 C CA . ARG A 1 93 ? 3.841 5.013 -18.715 1.00 86.06 93 ARG A CA 1
ATOM 727 C C . ARG A 1 93 ? 4.521 6.280 -19.226 1.00 86.06 93 ARG A C 1
ATOM 729 O O . ARG A 1 93 ? 4.623 6.474 -20.433 1.00 86.06 93 ARG A O 1
ATOM 736 N N . ASP A 1 94 ? 4.998 7.130 -18.318 1.00 84.62 94 ASP A N 1
ATOM 737 C CA . ASP A 1 94 ? 5.668 8.390 -18.664 1.00 84.62 94 ASP A CA 1
ATOM 738 C C . ASP A 1 94 ? 7.028 8.145 -19.351 1.00 84.62 94 ASP A C 1
ATOM 740 O O . ASP A 1 94 ? 7.516 8.993 -20.094 1.00 84.62 94 ASP A O 1
ATOM 744 N N . LEU A 1 95 ? 7.615 6.958 -19.160 1.00 82.00 95 LEU A N 1
ATOM 745 C CA . LEU A 1 95 ? 8.780 6.459 -19.901 1.00 82.00 95 LEU A CA 1
ATOM 746 C C . LEU A 1 95 ? 8.415 5.771 -21.233 1.00 82.00 95 LEU A C 1
ATOM 748 O O . LEU A 1 95 ? 9.300 5.246 -21.906 1.00 82.00 95 LEU A O 1
ATOM 752 N N . HIS A 1 96 ? 7.138 5.784 -21.623 1.00 85.75 96 HIS A N 1
ATOM 753 C CA . HIS A 1 96 ? 6.606 5.200 -22.857 1.00 85.75 96 HIS A CA 1
ATOM 754 C C . HIS A 1 96 ? 6.803 3.682 -22.996 1.00 85.75 96 HIS A C 1
ATOM 756 O O . HIS A 1 96 ? 6.873 3.160 -24.109 1.00 85.75 96 HIS A O 1
ATOM 762 N N . PHE A 1 97 ? 6.861 2.945 -21.883 1.00 85.94 97 PHE A N 1
ATOM 763 C CA . PHE A 1 97 ? 6.779 1.488 -21.946 1.00 85.94 97 PHE A CA 1
ATOM 764 C C . PHE A 1 97 ? 5.339 1.051 -22.218 1.00 85.94 97 PHE A C 1
ATOM 766 O O . PHE A 1 97 ? 4.422 1.435 -21.499 1.00 85.94 97 PHE A O 1
ATOM 773 N N . GLU A 1 98 ? 5.147 0.211 -23.235 1.00 86.44 98 GLU A N 1
ATOM 774 C CA . GLU A 1 98 ? 3.819 -0.284 -23.626 1.00 86.44 98 GLU A CA 1
ATOM 775 C C . GLU A 1 98 ? 3.506 -1.685 -23.085 1.00 86.44 98 GLU A C 1
ATOM 777 O O . GLU A 1 98 ? 2.340 -2.012 -22.872 1.00 86.44 98 GLU A O 1
ATOM 782 N N . ASN A 1 99 ? 4.539 -2.504 -22.855 1.00 92.12 99 ASN A N 1
ATOM 783 C CA . ASN A 1 99 ? 4.427 -3.865 -22.330 1.00 92.12 99 ASN A CA 1
ATOM 784 C C . ASN A 1 99 ? 5.228 -3.963 -21.031 1.00 92.12 99 ASN A C 1
ATOM 786 O O . ASN A 1 99 ? 6.455 -3.844 -21.057 1.00 92.12 99 ASN A O 1
ATOM 790 N N . VAL A 1 100 ? 4.545 -4.157 -19.904 1.00 90.12 100 VAL A N 1
ATOM 791 C CA . VAL A 1 100 ? 5.152 -4.066 -18.569 1.00 90.12 100 VAL A CA 1
ATOM 792 C C . VAL A 1 100 ? 4.770 -5.273 -17.709 1.00 90.12 100 VAL A C 1
ATOM 794 O O . VAL A 1 100 ? 3.605 -5.661 -17.661 1.00 90.12 100 VAL A O 1
ATOM 797 N N . SER A 1 101 ? 5.742 -5.831 -16.982 1.00 90.44 101 SER A N 1
ATOM 798 C CA . SER A 1 101 ? 5.478 -6.679 -15.811 1.00 90.44 101 SER A CA 1
ATOM 799 C C . SER A 1 101 ? 5.751 -5.877 -14.539 1.00 90.44 101 SER A C 1
ATOM 801 O O . SER A 1 101 ? 6.803 -5.246 -14.410 1.00 90.44 101 SER A O 1
ATOM 803 N N . ILE A 1 102 ? 4.784 -5.866 -13.622 1.00 88.31 102 ILE A N 1
ATOM 804 C CA . ILE A 1 102 ? 4.873 -5.218 -12.315 1.00 88.31 102 ILE A CA 1
ATOM 805 C C . ILE A 1 102 ? 4.848 -6.310 -11.253 1.00 88.31 102 ILE A C 1
ATOM 807 O O . ILE A 1 102 ? 3.799 -6.872 -10.933 1.00 88.31 102 ILE A O 1
ATOM 811 N N . ALA A 1 103 ? 6.022 -6.597 -10.706 1.00 88.75 103 ALA A N 1
ATOM 812 C CA . ALA A 1 103 ? 6.204 -7.612 -9.686 1.00 88.75 103 ALA A CA 1
ATOM 813 C C . ALA A 1 103 ? 6.062 -7.041 -8.265 1.00 88.75 103 ALA A C 1
ATOM 815 O O . ALA A 1 103 ? 6.456 -5.905 -7.981 1.00 88.75 103 ALA A O 1
ATOM 816 N N . SER A 1 104 ? 5.519 -7.843 -7.347 1.00 88.31 104 SER A N 1
ATOM 817 C CA . SER A 1 104 ? 5.499 -7.535 -5.918 1.00 88.31 104 SER A CA 1
ATOM 818 C C . SER A 1 104 ? 5.669 -8.777 -5.061 1.00 88.31 104 SER A C 1
ATOM 820 O O . SER A 1 104 ? 5.091 -9.828 -5.316 1.00 88.31 104 SER A O 1
ATOM 822 N N . ASP A 1 105 ? 6.399 -8.626 -3.964 1.00 88.62 105 ASP A N 1
ATOM 823 C CA . ASP A 1 105 ? 6.522 -9.637 -2.917 1.00 88.62 105 ASP A CA 1
ATOM 824 C C . ASP A 1 105 ? 5.449 -9.501 -1.817 1.00 88.62 105 ASP A C 1
ATOM 826 O O . ASP A 1 105 ? 5.430 -10.283 -0.862 1.00 88.62 105 ASP A O 1
ATOM 830 N N . HIS A 1 106 ? 4.532 -8.529 -1.937 1.00 89.56 106 HIS A N 1
ATOM 831 C CA . HIS A 1 106 ? 3.385 -8.375 -1.041 1.00 89.56 106 HIS A CA 1
ATOM 832 C C . HIS A 1 106 ?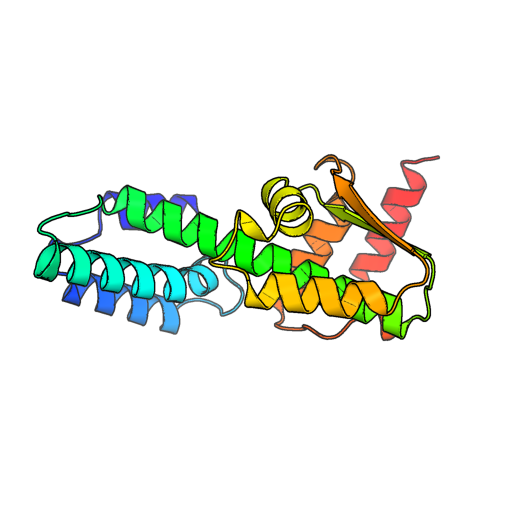 2.132 -9.035 -1.627 1.00 89.56 106 HIS A C 1
ATOM 834 O O . HIS A 1 106 ? 1.381 -8.428 -2.392 1.00 89.56 106 HIS A O 1
ATOM 840 N N . LYS A 1 107 ? 1.895 -10.286 -1.224 1.00 91.19 107 LYS A N 1
ATOM 841 C CA . LYS A 1 107 ? 0.831 -11.152 -1.761 1.00 91.19 107 LYS A CA 1
ATOM 842 C C . LYS A 1 107 ? -0.558 -10.530 -1.715 1.00 91.19 107 LYS A C 1
ATOM 844 O O . LYS A 1 107 ? -1.282 -10.593 -2.702 1.00 91.19 107 LYS A O 1
ATOM 849 N N . ASP A 1 108 ? -0.907 -9.871 -0.613 1.00 92.44 108 ASP A N 1
ATOM 850 C CA . ASP A 1 108 ? -2.225 -9.245 -0.471 1.00 92.44 108 ASP A CA 1
ATOM 851 C C . ASP A 1 108 ? -2.438 -8.121 -1.491 1.00 92.44 108 ASP A C 1
ATOM 853 O O . ASP A 1 108 ? -3.560 -7.901 -1.935 1.00 92.44 108 ASP A O 1
ATOM 857 N N . THR A 1 109 ? -1.368 -7.447 -1.929 1.00 92.75 109 THR A N 1
ATOM 858 C CA . THR A 1 109 ? -1.457 -6.441 -2.996 1.00 92.75 109 THR A CA 1
ATOM 859 C C . THR A 1 109 ? -1.798 -7.093 -4.328 1.00 92.75 109 THR A C 1
ATOM 861 O O . THR A 1 109 ? -2.720 -6.646 -5.007 1.00 92.75 109 THR A O 1
ATOM 864 N N . ILE A 1 110 ? -1.100 -8.175 -4.682 1.00 94.25 110 ILE A N 1
ATOM 865 C CA . ILE A 1 110 ? -1.362 -8.919 -5.920 1.00 94.25 110 ILE A CA 1
ATOM 866 C C . ILE A 1 110 ? -2.768 -9.527 -5.891 1.00 94.25 110 ILE A C 1
ATOM 868 O O . ILE A 1 110 ? -3.512 -9.406 -6.866 1.00 94.25 110 ILE A O 1
ATOM 872 N N . ALA A 1 111 ? -3.183 -10.099 -4.759 1.00 94.25 111 ALA A N 1
ATOM 873 C CA . ALA A 1 111 ? -4.532 -10.621 -4.566 1.00 94.25 111 ALA A CA 1
ATOM 874 C C . ALA A 1 111 ? -5.603 -9.521 -4.685 1.00 94.25 111 ALA A C 1
ATOM 876 O O . ALA A 1 111 ? -6.630 -9.734 -5.335 1.00 94.25 111 ALA A O 1
ATOM 877 N N . ALA A 1 112 ? -5.362 -8.338 -4.109 1.00 94.75 112 ALA A N 1
ATOM 878 C CA . ALA A 1 112 ? -6.278 -7.204 -4.188 1.00 94.75 112 ALA A CA 1
ATOM 879 C C . ALA A 1 112 ? -6.443 -6.687 -5.621 1.00 94.75 112 ALA A C 1
ATOM 881 O O . ALA A 1 112 ? -7.573 -6.468 -6.058 1.00 94.75 112 ALA A O 1
ATOM 882 N N . ILE A 1 113 ? -5.346 -6.559 -6.373 1.00 94.62 113 ILE A N 1
ATOM 883 C CA . ILE A 1 113 ? -5.370 -6.155 -7.788 1.00 94.62 113 ILE A CA 1
ATOM 884 C C . ILE A 1 113 ? -6.062 -7.221 -8.649 1.00 94.62 113 ILE A C 1
ATOM 886 O O . ILE A 1 113 ? -6.870 -6.890 -9.515 1.00 94.62 113 ILE A O 1
ATOM 890 N N . SER A 1 114 ? -5.798 -8.501 -8.380 1.00 94.25 114 SER A N 1
ATOM 891 C CA . SER A 1 114 ? -6.363 -9.624 -9.140 1.00 94.25 114 SER A CA 1
ATOM 892 C C . SER A 1 114 ? -7.857 -9.829 -8.885 1.00 94.25 114 SER A C 1
ATOM 894 O O . SER A 1 114 ? -8.580 -10.319 -9.750 1.00 94.25 114 SER A O 1
ATOM 896 N N . SER A 1 115 ? -8.348 -9.496 -7.689 1.00 94.31 115 SER A N 1
ATOM 897 C CA . SER A 1 115 ? -9.753 -9.673 -7.305 1.00 94.31 115 SER A CA 1
ATOM 898 C C . SER A 1 115 ? -10.318 -8.461 -6.550 1.00 94.31 115 SER A C 1
ATOM 900 O O . SER A 1 115 ? -10.726 -8.601 -5.393 1.00 94.31 115 SER A O 1
ATOM 902 N N . PRO A 1 116 ? -10.458 -7.280 -7.191 1.00 93.19 116 PRO A N 1
ATOM 903 C CA . PRO A 1 116 ? -10.807 -6.033 -6.497 1.00 93.19 116 PRO A CA 1
ATOM 904 C C . PRO A 1 116 ? -12.138 -6.070 -5.741 1.00 93.19 116 PRO A C 1
ATOM 906 O O . PRO A 1 116 ? -12.303 -5.430 -4.704 1.00 93.19 116 PRO A O 1
ATOM 909 N N . ASN A 1 117 ? -13.091 -6.869 -6.227 1.00 92.62 117 ASN A N 1
ATOM 910 C CA . ASN A 1 117 ? -14.411 -7.019 -5.615 1.00 92.62 117 ASN A CA 1
ATOM 911 C C . ASN A 1 117 ? -14.365 -7.637 -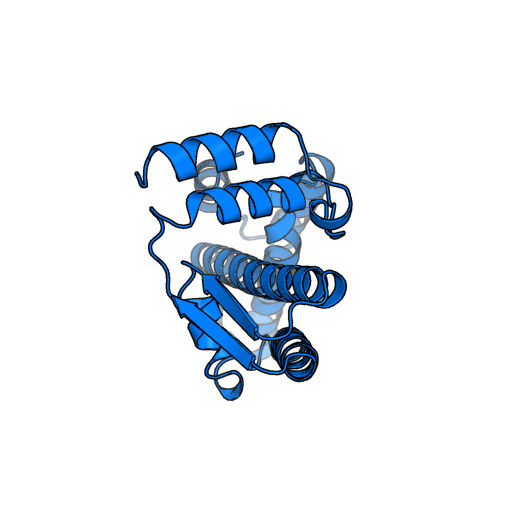4.207 1.00 92.62 117 ASN A C 1
ATOM 913 O O . ASN A 1 117 ? -15.289 -7.422 -3.427 1.00 92.62 117 ASN A O 1
ATOM 917 N N . GLN A 1 118 ? -13.303 -8.380 -3.871 1.00 94.75 118 GLN A N 1
ATOM 918 C CA . GLN A 1 118 ? -13.096 -8.947 -2.532 1.00 94.75 118 GLN A CA 1
ATOM 919 C C . GLN A 1 118 ? -12.495 -7.928 -1.550 1.00 94.75 118 GLN A C 1
ATOM 921 O O . GLN A 1 118 ? -12.500 -8.154 -0.343 1.00 94.75 118 GLN A O 1
ATOM 926 N N . TRP A 1 119 ? -12.035 -6.778 -2.054 1.00 94.19 119 TRP A N 1
ATOM 927 C CA . TRP A 1 119 ? -11.309 -5.758 -1.300 1.00 94.19 119 TRP A CA 1
ATOM 928 C C . TRP A 1 119 ? -12.009 -4.386 -1.373 1.00 94.19 119 TRP A C 1
ATOM 930 O O . TRP A 1 119 ? -11.376 -3.375 -1.689 1.00 94.19 119 TRP A O 1
ATOM 940 N N . PRO A 1 120 ? -13.319 -4.293 -1.052 1.00 90.88 120 PRO A N 1
ATOM 941 C CA . PRO A 1 120 ? -14.131 -3.095 -1.297 1.00 90.88 120 PRO A CA 1
ATOM 942 C C . PRO A 1 120 ? -13.644 -1.845 -0.552 1.00 90.88 120 PRO A C 1
ATOM 944 O O . PRO A 1 120 ? -13.939 -0.729 -0.973 1.00 90.88 120 PRO A O 1
ATOM 947 N N . ARG A 1 121 ? -12.881 -2.014 0.535 1.00 87.12 121 ARG A N 1
ATOM 948 C CA . ARG A 1 121 ? -12.267 -0.913 1.290 1.00 87.12 121 ARG A CA 1
ATOM 949 C C . ARG A 1 121 ? -11.246 -0.125 0.464 1.00 87.12 121 ARG A C 1
ATOM 951 O O . ARG A 1 121 ? -11.119 1.076 0.665 1.00 87.12 121 ARG A O 1
ATOM 958 N N . TYR A 1 122 ? -10.551 -0.781 -0.461 1.00 91.62 122 TYR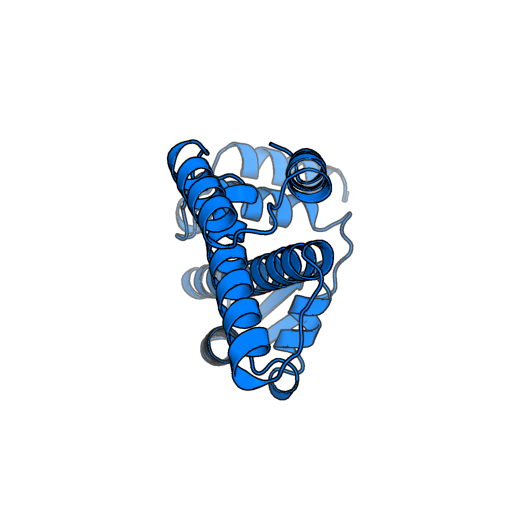 A N 1
ATOM 959 C CA . TYR A 1 122 ? -9.501 -0.177 -1.285 1.00 91.62 122 TYR A CA 1
ATOM 960 C C . TYR A 1 122 ? -9.987 0.136 -2.701 1.00 91.62 122 TYR A C 1
ATOM 962 O O . TYR A 1 122 ? -9.171 0.387 -3.583 1.00 91.62 122 TYR A O 1
ATOM 970 N N . ARG A 1 123 ? -11.312 0.126 -2.923 1.00 90.44 123 ARG A N 1
ATOM 971 C CA . ARG A 1 123 ? -11.939 0.288 -4.242 1.00 90.44 123 ARG A CA 1
ATOM 972 C C . ARG A 1 123 ? -11.367 1.470 -5.017 1.00 90.44 123 ARG A C 1
ATOM 974 O O . ARG A 1 123 ? -10.999 1.278 -6.161 1.00 90.44 123 ARG A O 1
ATOM 981 N N . TYR A 1 124 ? -11.244 2.633 -4.382 1.00 89.06 124 TYR A N 1
ATOM 982 C CA . TYR A 1 124 ? -10.702 3.832 -5.025 1.00 89.06 124 TYR A CA 1
ATOM 983 C C . TYR A 1 124 ? -9.296 3.600 -5.612 1.00 89.06 124 TYR A C 1
ATOM 985 O O . TYR A 1 124 ? -9.074 3.840 -6.792 1.00 89.06 124 TYR A O 1
ATOM 993 N N . LEU A 1 125 ? -8.367 3.053 -4.818 1.00 88.81 125 LEU A N 1
ATOM 994 C CA . LEU A 1 125 ? -6.995 2.769 -5.268 1.00 88.81 125 LEU A CA 1
ATOM 995 C C . LEU A 1 125 ? -6.962 1.683 -6.349 1.00 88.81 125 LEU A C 1
ATOM 997 O O . LEU A 1 125 ? -6.177 1.746 -7.289 1.00 88.81 125 LEU A O 1
ATOM 1001 N N . LEU A 1 126 ? -7.813 0.668 -6.210 1.00 94.94 126 LEU A N 1
ATOM 1002 C CA . LEU A 1 126 ? -7.907 -0.429 -7.170 1.00 94.94 126 LEU A CA 1
ATOM 1003 C C . LEU A 1 126 ? -8.528 0.024 -8.500 1.00 94.94 126 LEU A C 1
ATOM 1005 O O . LEU A 1 126 ? -8.133 -0.471 -9.553 1.00 94.94 126 LEU A O 1
ATOM 1009 N N . GLU A 1 127 ? -9.471 0.966 -8.464 1.00 93.62 127 GLU A N 1
ATOM 1010 C CA . GLU A 1 127 ? -10.029 1.619 -9.649 1.00 93.62 127 GLU A CA 1
ATOM 1011 C C . GLU A 1 127 ? -8.969 2.470 -10.349 1.00 93.62 127 GLU A C 1
ATOM 1013 O O . GLU A 1 127 ? -8.797 2.317 -11.554 1.00 93.62 127 GLU A O 1
ATOM 1018 N N . GLU A 1 128 ? -8.180 3.251 -9.609 1.00 92.12 128 GLU A N 1
ATOM 1019 C CA . GLU A 1 128 ? -7.067 4.030 -10.167 1.00 92.12 128 GLU A CA 1
ATOM 1020 C C . GLU A 1 128 ? -6.028 3.131 -10.865 1.00 92.12 128 GLU A C 1
ATOM 1022 O O . GLU A 1 128 ? -5.647 3.378 -12.010 1.00 92.12 128 GLU A O 1
ATOM 1027 N N . ILE A 1 129 ? -5.623 2.026 -10.226 1.00 93.56 129 ILE A N 1
ATOM 1028 C CA . ILE A 1 129 ? -4.724 1.025 -10.829 1.00 93.56 129 ILE A CA 1
ATOM 1029 C C . ILE A 1 129 ? -5.348 0.422 -12.094 1.00 93.56 129 ILE A C 1
ATOM 1031 O O . ILE A 1 129 ? -4.670 0.257 -13.108 1.00 93.56 129 ILE A O 1
ATOM 1035 N N . LYS A 1 130 ? -6.645 0.100 -12.060 1.00 94.38 130 LYS A N 1
ATOM 1036 C CA . LYS A 1 130 ? -7.365 -0.469 -13.205 1.00 94.38 130 LYS A CA 1
ATOM 1037 C C . LYS A 1 130 ? -7.472 0.517 -14.369 1.00 94.38 130 LYS A C 1
ATOM 1039 O O . LYS A 1 130 ? -7.392 0.097 -15.522 1.00 94.38 130 LYS A O 1
ATOM 1044 N N . GLU A 1 131 ? -7.688 1.797 -14.096 1.00 93.88 131 GLU A N 1
ATOM 1045 C CA . GLU A 1 131 ? -7.707 2.846 -15.116 1.00 93.88 131 GLU A CA 1
ATOM 1046 C C . GLU A 1 131 ? -6.316 3.032 -15.725 1.00 93.88 131 GLU A C 1
ATOM 1048 O O . GLU A 1 131 ? -6.175 3.019 -16.947 1.00 93.88 131 GLU A O 1
ATOM 1053 N N . LEU A 1 132 ? -5.268 3.089 -14.897 1.00 91.94 132 LEU A N 1
ATOM 1054 C CA . LEU A 1 132 ? -3.883 3.159 -15.368 1.00 91.94 132 LEU A CA 1
ATOM 1055 C C . LEU A 1 132 ? -3.493 1.938 -16.208 1.00 91.94 132 LEU A C 1
ATOM 1057 O O . LEU A 1 132 ? -2.801 2.093 -17.213 1.00 91.94 132 LEU A O 1
ATOM 1061 N N . ALA A 1 133 ? -3.960 0.739 -15.851 1.00 93.75 133 ALA A N 1
ATOM 1062 C CA . ALA A 1 133 ? -3.685 -0.489 -16.598 1.00 93.75 133 ALA A CA 1
ATOM 1063 C C . ALA A 1 133 ? -4.153 -0.408 -18.062 1.00 93.75 133 ALA A C 1
ATOM 1065 O O . ALA A 1 133 ? -3.521 -0.993 -18.936 1.00 93.75 133 ALA A O 1
ATOM 1066 N N . GLN A 1 134 ? -5.211 0.359 -18.348 1.00 93.38 134 GLN A N 1
ATOM 1067 C CA . GLN A 1 134 ? -5.725 0.557 -19.711 1.00 93.38 134 GLN A CA 1
ATOM 1068 C C . GLN A 1 134 ? -4.821 1.437 -20.581 1.00 93.38 134 GLN A C 1
ATOM 1070 O O . GLN A 1 134 ? -5.004 1.474 -21.795 1.00 93.38 134 GLN A O 1
ATOM 1075 N N . SER A 1 135 ? -3.858 2.149 -19.987 1.00 92.62 135 SER A N 1
ATOM 1076 C CA . SER A 1 135 ? -2.890 2.954 -20.742 1.00 92.62 135 SER A CA 1
ATOM 1077 C C . SER A 1 135 ? -1.732 2.139 -21.332 1.00 92.62 135 SER A C 1
ATOM 1079 O O . SER A 1 135 ? -0.915 2.700 -22.057 1.00 92.62 135 SER A O 1
ATOM 1081 N N . PHE A 1 136 ? -1.677 0.830 -21.061 1.00 93.94 136 PHE A N 1
ATOM 1082 C CA . PHE A 1 136 ? -0.655 -0.085 -21.566 1.00 93.94 136 PHE A CA 1
ATOM 1083 C C . PHE A 1 136 ? -1.227 -1.045 -22.610 1.00 93.94 136 PHE A C 1
ATOM 1085 O O . PHE A 1 136 ? -2.363 -1.503 -22.490 1.00 93.94 136 PHE A O 1
ATOM 1092 N N . SER A 1 137 ? -0.407 -1.412 -23.596 1.00 94.31 137 SER A N 1
ATOM 1093 C CA . SER A 1 137 ? -0.713 -2.492 -24.543 1.00 94.31 137 SER A CA 1
ATOM 1094 C C . SER A 1 137 ? -0.777 -3.845 -23.829 1.00 94.31 137 SER A C 1
ATOM 1096 O O . SER A 1 137 ? -1.645 -4.669 -24.121 1.00 94.31 137 SER A O 1
ATOM 1098 N N . MET A 1 138 ? 0.118 -4.063 -22.861 1.00 93.69 138 MET A N 1
ATOM 1099 C CA . MET A 1 138 ? 0.105 -5.225 -21.980 1.00 93.69 138 MET A CA 1
ATOM 1100 C C . MET A 1 138 ? 0.633 -4.847 -20.598 1.00 93.69 138 MET A C 1
ATOM 1102 O O . MET A 1 138 ? 1.712 -4.272 -20.468 1.00 93.69 138 MET A O 1
ATOM 1106 N N . VAL A 1 139 ? -0.099 -5.229 -19.555 1.00 95.00 139 VAL A N 1
ATOM 1107 C CA . VAL A 1 139 ? 0.377 -5.146 -18.174 1.00 95.00 139 VAL A CA 1
ATOM 1108 C C . VAL A 1 139 ? 0.063 -6.442 -17.440 1.00 95.00 139 VAL A C 1
ATOM 1110 O O . VAL A 1 139 ? -1.055 -6.954 -17.519 1.00 95.00 139 VAL A O 1
ATOM 1113 N N . VAL A 1 140 ? 1.061 -6.982 -16.745 1.00 94.19 140 VAL A N 1
ATOM 1114 C CA . VAL A 1 140 ? 0.934 -8.185 -15.914 1.00 94.19 140 VAL A CA 1
ATOM 1115 C C . VAL A 1 140 ? 1.372 -7.846 -14.496 1.00 94.19 140 VAL A C 1
ATOM 1117 O O . VAL A 1 140 ? 2.352 -7.130 -14.304 1.00 94.19 140 VAL A O 1
ATOM 1120 N N . PHE A 1 141 ? 0.633 -8.348 -13.509 1.00 93.06 141 PHE A N 1
ATOM 1121 C CA . PHE A 1 141 ? 0.988 -8.246 -12.097 1.00 93.06 141 PHE A CA 1
ATOM 1122 C C . PHE A 1 141 ? 1.456 -9.613 -11.604 1.00 93.06 141 PHE A C 1
ATOM 1124 O O . PHE A 1 141 ? 0.723 -10.593 -11.744 1.00 93.06 141 PHE A O 1
ATOM 1131 N N . GLU A 1 142 ? 2.663 -9.683 -11.048 1.00 92.06 142 GLU A N 1
ATOM 1132 C CA . GLU A 1 142 ? 3.321 -10.951 -10.709 1.00 92.06 142 GLU A CA 1
ATOM 1133 C C . GLU A 1 142 ? 3.741 -10.993 -9.236 1.00 92.06 142 GLU A C 1
ATOM 1135 O O . GLU A 1 142 ? 4.130 -9.981 -8.650 1.00 92.06 142 GLU A O 1
ATOM 1140 N N . GLU A 1 143 ? 3.667 -12.177 -8.624 1.00 89.75 143 GLU A N 1
ATOM 1141 C CA . GLU A 1 143 ? 4.272 -12.407 -7.311 1.00 89.75 143 GLU A CA 1
ATOM 1142 C C . GLU A 1 143 ? 5.773 -12.659 -7.456 1.00 89.75 143 GLU A C 1
ATOM 1144 O O . GLU A 1 143 ? 6.205 -13.446 -8.298 1.00 89.75 143 GLU A O 1
ATOM 1149 N N . GLU A 1 144 ? 6.566 -12.051 -6.579 1.00 87.31 144 GLU A N 1
ATOM 1150 C CA . GLU A 1 144 ? 8.018 -12.202 -6.567 1.00 87.31 144 GLU A CA 1
ATOM 1151 C C . GLU A 1 144 ? 8.553 -12.582 -5.176 1.00 87.31 144 GLU A C 1
ATOM 1153 O O . GLU A 1 144 ? 7.915 -12.365 -4.143 1.00 87.31 144 GLU A O 1
ATOM 1158 N N . GLN A 1 145 ? 9.741 -13.192 -5.131 1.00 84.31 145 GLN A N 1
ATOM 1159 C CA . GLN A 1 145 ? 10.411 -13.496 -3.873 1.00 84.31 145 GLN A CA 1
ATOM 1160 C C . GLN A 1 145 ? 11.015 -12.238 -3.240 1.00 84.31 145 GLN A C 1
ATOM 1162 O O . GLN A 1 145 ? 11.626 -11.395 -3.891 1.00 84.31 145 GLN A O 1
ATOM 1167 N N . VAL A 1 146 ? 10.951 -12.165 -1.911 1.00 80.19 146 VAL A N 1
ATOM 1168 C CA . VAL A 1 146 ? 11.543 -11.064 -1.131 1.00 80.19 146 VAL A CA 1
ATOM 1169 C C . VAL A 1 146 ? 13.043 -10.882 -1.410 1.00 80.19 146 VAL A C 1
ATOM 1171 O O . VAL A 1 146 ? 13.559 -9.768 -1.330 1.00 80.19 146 VAL A O 1
ATOM 1174 N N . SER A 1 147 ? 13.752 -11.973 -1.717 1.00 77.50 147 SER A N 1
ATOM 1175 C CA . SER A 1 147 ? 15.184 -11.975 -2.034 1.00 77.50 147 SER A CA 1
ATOM 1176 C C . SER A 1 147 ? 15.517 -11.242 -3.333 1.00 77.50 147 SER A C 1
ATOM 1178 O O . SER A 1 147 ? 16.594 -10.657 -3.408 1.00 77.50 147 SER A O 1
ATOM 1180 N N . THR A 1 148 ? 14.617 -11.252 -4.319 1.00 77.25 148 THR A N 1
ATOM 1181 C CA . THR A 1 148 ? 14.822 -10.613 -5.627 1.00 77.25 148 THR A CA 1
ATOM 1182 C C . THR A 1 148 ? 14.204 -9.215 -5.687 1.00 77.25 148 THR A C 1
ATOM 1184 O O . THR A 1 148 ? 14.712 -8.351 -6.388 1.00 77.25 148 THR A O 1
ATOM 1187 N N . ASN A 1 149 ? 13.232 -8.907 -4.820 1.00 79.81 149 ASN A N 1
ATOM 1188 C CA . ASN A 1 149 ? 12.598 -7.585 -4.759 1.00 79.81 149 ASN A CA 1
ATOM 1189 C C . ASN A 1 149 ? 13.350 -6.546 -3.882 1.00 79.81 149 ASN A C 1
ATOM 1191 O O . ASN A 1 149 ? 12.760 -5.615 -3.316 1.00 79.81 149 ASN A O 1
ATOM 1195 N N . SER A 1 150 ? 14.668 -6.710 -3.690 1.00 78.88 150 SER A N 1
ATOM 1196 C CA . SER A 1 150 ? 15.436 -5.899 -2.727 1.00 78.88 150 SER A CA 1
ATOM 1197 C C . SER A 1 150 ? 15.545 -4.427 -3.145 1.00 78.88 150 SER A C 1
ATOM 1199 O O . SER A 1 150 ? 15.420 -3.531 -2.304 1.00 78.88 150 SER A O 1
ATOM 1201 N N . ILE A 1 151 ? 15.698 -4.167 -4.448 1.00 75.88 151 ILE A N 1
ATOM 1202 C CA . ILE A 1 151 ? 15.793 -2.811 -4.995 1.00 75.88 151 ILE A CA 1
ATOM 1203 C C . ILE A 1 151 ? 14.457 -2.080 -4.896 1.00 75.88 151 ILE A C 1
ATOM 1205 O O . ILE A 1 151 ? 14.436 -0.941 -4.425 1.00 75.88 151 ILE A O 1
ATOM 1209 N N . ALA A 1 152 ? 13.335 -2.716 -5.252 1.00 75.50 152 ALA A N 1
ATOM 1210 C CA . ALA A 1 152 ? 12.030 -2.061 -5.156 1.00 75.50 152 ALA A CA 1
ATOM 1211 C C . ALA A 1 152 ? 11.676 -1.707 -3.703 1.00 75.50 152 ALA A C 1
ATOM 1213 O O . ALA A 1 152 ? 11.101 -0.649 -3.443 1.00 75.50 152 ALA A O 1
ATOM 1214 N N . ARG A 1 153 ? 12.089 -2.529 -2.727 1.00 75.31 153 ARG A N 1
ATOM 1215 C CA . ARG A 1 153 ? 11.953 -2.195 -1.299 1.00 75.31 153 ARG A CA 1
ATOM 1216 C C . ARG A 1 153 ? 12.753 -0.959 -0.909 1.00 75.31 153 ARG A C 1
ATOM 1218 O O . ARG A 1 153 ? 12.259 -0.134 -0.140 1.00 75.31 153 ARG A O 1
ATOM 1225 N N . ASP A 1 154 ? 13.979 -0.815 -1.397 1.00 75.44 154 ASP A N 1
ATOM 1226 C CA . ASP A 1 154 ? 14.808 0.352 -1.085 1.00 75.44 154 ASP A CA 1
ATOM 1227 C C . ASP A 1 154 ? 14.298 1.620 -1.790 1.00 75.44 154 ASP A C 1
ATOM 1229 O O . ASP A 1 154 ? 14.249 2.691 -1.177 1.00 75.44 154 ASP A O 1
ATOM 1233 N N . ILE A 1 155 ? 13.785 1.478 -3.015 1.00 73.69 155 ILE A N 1
ATOM 1234 C CA . ILE A 1 155 ? 13.025 2.501 -3.749 1.00 73.69 155 ILE A CA 1
ATOM 1235 C C . ILE A 1 155 ? 11.814 2.954 -2.926 1.00 73.69 155 ILE A C 1
ATOM 1237 O O . ILE A 1 155 ? 11.663 4.152 -2.666 1.00 73.69 155 ILE A O 1
ATOM 1241 N N . ALA A 1 156 ? 10.987 2.013 -2.460 1.00 70.56 156 ALA A N 1
ATOM 1242 C CA . ALA A 1 156 ? 9.805 2.291 -1.652 1.00 70.56 156 ALA A CA 1
ATOM 1243 C C . ALA A 1 156 ? 10.178 3.023 -0.357 1.00 70.56 156 ALA A C 1
ATOM 1245 O O . ALA A 1 156 ? 9.604 4.068 -0.057 1.00 70.56 156 ALA A O 1
ATOM 1246 N N . LYS A 1 157 ? 11.194 2.548 0.381 1.00 74.62 157 LYS A N 1
ATOM 1247 C CA . LYS A 1 157 ? 11.703 3.234 1.585 1.00 74.62 157 LYS A CA 1
ATOM 1248 C C . LYS A 1 157 ? 12.166 4.661 1.284 1.00 74.62 157 LYS A C 1
ATOM 1250 O O . LYS A 1 157 ? 11.930 5.546 2.102 1.00 74.62 157 LYS A O 1
ATOM 1255 N N . SER A 1 158 ? 12.814 4.891 0.142 1.00 72.12 158 SER A N 1
ATOM 1256 C CA . SER A 1 158 ? 13.280 6.217 -0.275 1.00 72.12 158 SER A CA 1
ATOM 1257 C C . SER A 1 158 ? 12.112 7.174 -0.545 1.00 72.12 158 SER A C 1
ATOM 1259 O O . SER A 1 158 ? 12.032 8.228 0.091 1.00 72.12 158 SER A O 1
ATOM 1261 N N . VAL A 1 159 ? 11.153 6.774 -1.393 1.00 66.69 159 VAL A N 1
ATOM 1262 C CA . VAL A 1 159 ? 9.911 7.531 -1.683 1.00 66.69 159 VAL A CA 1
ATOM 1263 C C . VAL A 1 159 ? 9.204 7.905 -0.384 1.00 66.69 159 VAL A C 1
ATOM 1265 O O . VAL A 1 159 ? 8.842 9.057 -0.143 1.00 66.69 159 VAL A O 1
ATOM 1268 N N . LEU A 1 160 ? 9.102 6.924 0.507 1.00 66.38 160 LEU A N 1
ATOM 1269 C CA . LEU A 1 160 ? 8.457 7.050 1.800 1.00 66.38 160 LEU A CA 1
ATOM 1270 C C . LEU A 1 160 ? 9.186 7.958 2.781 1.00 66.38 160 LEU A C 1
ATOM 1272 O O . LEU A 1 160 ? 8.537 8.516 3.668 1.00 66.38 160 LEU A O 1
ATOM 1276 N N . ARG A 1 161 ? 10.509 8.066 2.672 1.00 66.38 161 ARG A N 1
ATOM 1277 C CA . ARG A 1 161 ? 11.323 8.874 3.575 1.00 66.38 161 ARG A CA 1
ATOM 1278 C C . ARG A 1 161 ? 11.331 10.342 3.186 1.00 66.38 161 ARG A C 1
ATOM 1280 O O . ARG A 1 161 ? 11.384 11.195 4.066 1.00 66.38 161 ARG A O 1
ATOM 1287 N N . PHE A 1 162 ? 11.284 10.628 1.893 1.00 62.09 162 PHE A N 1
ATOM 1288 C CA . PHE A 1 162 ? 11.434 11.989 1.388 1.00 62.09 162 PHE A CA 1
ATOM 1289 C C . PHE A 1 162 ? 10.127 12.601 0.874 1.00 62.09 162 PHE A C 1
ATOM 1291 O O . PHE A 1 162 ? 10.140 13.748 0.442 1.00 62.09 162 PHE A O 1
ATOM 1298 N N . GLY A 1 163 ? 9.007 11.865 0.922 1.00 58.94 163 GLY A N 1
ATOM 1299 C CA . GLY A 1 163 ? 7.713 12.340 0.410 1.00 58.94 163 GLY A CA 1
ATOM 1300 C C . GLY A 1 163 ? 7.736 12.599 -1.099 1.00 58.94 163 GLY A C 1
ATOM 1301 O O . GLY A 1 163 ? 6.940 13.377 -1.615 1.00 58.94 163 GLY A O 1
ATOM 1302 N N . GLN A 1 164 ? 8.691 11.988 -1.802 1.00 60.22 164 GLN A N 1
ATOM 1303 C CA . GLN A 1 164 ? 8.912 12.194 -3.226 1.00 60.22 164 GLN A CA 1
ATOM 1304 C C . GLN A 1 164 ? 8.104 11.160 -4.001 1.00 60.22 164 GLN A C 1
ATOM 1306 O O . GLN A 1 164 ? 8.588 10.071 -4.288 1.00 60.22 164 GLN A O 1
ATOM 1311 N N . PHE A 1 165 ? 6.860 11.512 -4.316 1.00 56.44 165 PHE A N 1
ATOM 1312 C CA . PHE A 1 165 ? 5.942 10.687 -5.112 1.00 56.44 165 PHE A CA 1
ATOM 1313 C C . PHE A 1 165 ? 6.102 10.890 -6.629 1.00 56.44 165 PHE A C 1
ATOM 1315 O O . PHE A 1 165 ? 5.321 10.361 -7.410 1.00 56.44 165 PHE A O 1
ATOM 1322 N N . GLN A 1 166 ? 7.103 11.670 -7.045 1.00 55.62 166 GLN A N 1
ATOM 1323 C CA . GLN A 1 166 ? 7.470 11.872 -8.444 1.00 55.62 166 GLN A CA 1
ATOM 1324 C C . GLN A 1 166 ? 8.592 10.902 -8.822 1.00 55.62 166 GLN A C 1
ATOM 1326 O O . GLN A 1 166 ? 9.534 10.708 -8.048 1.00 55.62 166 GLN A O 1
ATOM 1331 N N . SER A 1 167 ? 8.490 10.298 -10.006 1.00 56.38 167 SER A N 1
ATOM 1332 C CA . SER A 1 167 ? 9.463 9.332 -10.521 1.00 56.38 167 SER A CA 1
ATOM 1333 C C . SER A 1 167 ? 10.861 9.949 -10.612 1.00 56.38 167 SER A C 1
ATOM 1335 O O . SER A 1 167 ? 11.179 10.665 -11.560 1.00 56.38 167 SER A O 1
ATOM 1337 N N . TYR A 1 168 ? 11.746 9.651 -9.657 1.00 63.84 168 TYR A N 1
ATOM 1338 C CA . TYR A 1 168 ? 13.162 10.009 -9.792 1.00 63.84 168 TYR A CA 1
ATOM 1339 C C . TYR A 1 168 ? 13.835 9.248 -10.937 1.00 63.84 168 TYR A C 1
ATOM 1341 O O . TYR A 1 168 ? 14.886 9.684 -11.398 1.00 63.84 168 TYR A O 1
ATOM 1349 N N . LEU A 1 169 ? 13.237 8.154 -11.431 1.00 57.94 169 LEU A N 1
ATOM 1350 C CA . LEU A 1 169 ? 13.726 7.430 -12.609 1.00 57.94 169 LEU A CA 1
ATOM 1351 C C . LEU A 1 169 ? 13.709 8.327 -13.855 1.00 57.94 169 LEU A C 1
ATOM 1353 O O . LEU A 1 169 ? 14.659 8.295 -14.631 1.00 57.94 169 LEU A O 1
ATOM 1357 N N . ALA A 1 170 ? 12.706 9.201 -13.991 1.00 54.62 170 ALA A N 1
ATOM 1358 C CA . ALA A 1 170 ? 12.630 10.171 -15.086 1.00 54.62 170 ALA A CA 1
ATOM 1359 C C . ALA A 1 170 ? 13.702 11.283 -15.003 1.00 54.62 170 ALA A C 1
ATOM 1361 O O . ALA A 1 170 ? 13.977 11.951 -15.994 1.00 54.62 170 ALA A O 1
ATOM 1362 N N . LEU A 1 171 ? 14.337 11.467 -13.838 1.00 58.56 171 LEU A N 1
ATOM 1363 C CA . LEU A 1 171 ? 15.394 12.460 -13.591 1.00 58.56 171 LEU A CA 1
ATOM 1364 C C . LEU A 1 171 ? 16.792 11.830 -13.474 1.00 58.56 171 LEU A C 1
ATOM 1366 O O . LEU A 1 171 ? 17.725 12.468 -12.990 1.00 58.56 171 LEU A O 1
ATOM 1370 N N . GLY A 1 172 ? 16.944 10.570 -13.891 1.00 63.09 172 GLY A N 1
ATOM 1371 C CA . GLY A 1 172 ? 18.214 9.850 -13.834 1.00 63.09 172 GLY A CA 1
ATOM 1372 C C . GLY A 1 172 ? 18.527 9.202 -12.485 1.00 63.09 172 GLY A C 1
ATOM 1373 O O . GLY A 1 172 ? 19.578 8.594 -12.366 1.00 63.09 172 GLY A O 1
ATOM 1374 N N . GLY A 1 173 ? 17.633 9.262 -11.497 1.00 67.25 173 GLY A N 1
ATOM 1375 C CA . GLY A 1 173 ? 17.723 8.525 -10.235 1.00 67.25 173 GLY A CA 1
ATOM 1376 C C . GLY A 1 173 ? 18.828 8.987 -9.266 1.00 67.25 173 GLY A C 1
ATOM 1377 O O . GLY A 1 173 ? 19.807 9.625 -9.651 1.00 67.25 173 GLY A O 1
ATOM 1378 N N . PRO A 1 174 ? 18.699 8.683 -7.964 1.00 73.06 174 PRO A N 1
ATOM 1379 C CA . PRO A 1 174 ? 19.727 9.005 -6.976 1.00 73.06 174 PRO A CA 1
ATOM 1380 C C . PRO A 1 174 ? 20.961 8.095 -7.117 1.00 73.06 174 PRO A C 1
ATOM 1382 O O . PRO A 1 174 ? 20.842 6.924 -7.465 1.00 73.06 174 PRO A O 1
ATOM 1385 N N . ALA A 1 175 ? 22.151 8.599 -6.767 1.00 76.06 175 ALA A N 1
ATOM 1386 C CA . ALA A 1 175 ? 23.424 7.874 -6.923 1.00 76.06 175 ALA A CA 1
ATOM 1387 C C . ALA A 1 175 ? 23.444 6.476 -6.269 1.00 76.06 175 ALA A C 1
ATOM 1389 O O . ALA A 1 175 ? 24.018 5.543 -6.828 1.00 76.06 175 ALA A O 1
ATOM 1390 N N . TRP A 1 176 ? 22.769 6.308 -5.123 1.00 80.88 176 TRP A N 1
ATOM 1391 C CA . TRP A 1 176 ? 22.675 5.012 -4.439 1.00 80.88 176 TRP A CA 1
ATOM 1392 C C . TRP A 1 176 ? 21.953 3.948 -5.280 1.00 80.88 176 TRP A C 1
ATOM 1394 O O . TRP A 1 176 ? 22.260 2.764 -5.156 1.00 80.88 176 TRP A O 1
ATOM 1404 N N . LEU A 1 177 ? 21.003 4.352 -6.134 1.00 77.94 177 LEU A N 1
ATOM 1405 C CA . LEU A 1 177 ? 20.228 3.433 -6.966 1.00 77.94 177 LEU A CA 1
ATOM 1406 C C . LEU A 1 177 ? 21.102 2.838 -8.071 1.00 77.94 177 LEU A C 1
ATOM 1408 O O . LEU A 1 177 ? 21.064 1.630 -8.288 1.00 77.94 177 LEU A O 1
ATOM 1412 N N . HIS A 1 178 ? 21.939 3.662 -8.706 1.00 77.94 178 HIS A N 1
ATOM 1413 C CA . HIS A 1 178 ? 22.906 3.205 -9.711 1.00 77.94 178 HIS A CA 1
ATOM 1414 C C . HIS A 1 178 ? 23.890 2.194 -9.135 1.00 77.94 178 HIS A C 1
ATOM 1416 O O . HIS A 1 178 ? 24.124 1.143 -9.728 1.00 77.94 178 HIS A O 1
ATOM 1422 N N . GLU A 1 179 ? 24.422 2.476 -7.945 1.00 79.06 179 GLU A N 1
ATOM 1423 C CA . GLU A 1 179 ? 25.318 1.554 -7.248 1.00 79.06 179 GLU A CA 1
ATOM 1424 C C . GLU A 1 179 ? 24.622 0.223 -6.924 1.00 79.06 179 GLU A C 1
ATOM 1426 O O . GLU A 1 179 ? 25.221 -0.848 -7.045 1.00 79.06 179 GLU A O 1
ATOM 1431 N N . ARG A 1 180 ? 23.343 0.274 -6.536 1.00 79.69 180 ARG A N 1
ATOM 1432 C CA . ARG A 1 180 ? 22.564 -0.918 -6.200 1.00 79.69 180 ARG A CA 1
ATOM 1433 C C . ARG A 1 180 ? 22.256 -1.776 -7.428 1.00 79.69 180 ARG A C 1
ATOM 1435 O O . ARG A 1 180 ? 22.488 -2.981 -7.370 1.00 79.69 180 ARG A O 1
ATOM 1442 N N . LEU A 1 181 ? 21.809 -1.159 -8.524 1.00 79.69 181 LEU A N 1
ATOM 1443 C CA . LEU A 1 181 ? 21.538 -1.835 -9.797 1.00 79.69 181 LEU A CA 1
ATOM 1444 C C . LEU A 1 181 ? 22.798 -2.504 -10.353 1.00 79.69 181 LEU A C 1
ATOM 1446 O O . LEU A 1 181 ? 22.750 -3.656 -10.774 1.00 79.69 181 LEU A O 1
ATOM 1450 N N . TYR A 1 182 ? 23.943 -1.818 -10.288 1.00 79.06 182 TYR A N 1
ATOM 1451 C CA . TYR A 1 182 ? 25.217 -2.383 -10.732 1.00 79.06 182 TYR A CA 1
ATOM 1452 C C . TYR A 1 182 ? 25.605 -3.634 -9.929 1.00 79.06 182 TYR A C 1
ATOM 1454 O O . TYR A 1 182 ? 26.024 -4.638 -10.501 1.00 79.06 182 TYR A O 1
ATOM 1462 N N . ARG A 1 183 ? 25.437 -3.602 -8.600 1.00 80.00 183 ARG A N 1
ATOM 1463 C CA . ARG A 1 183 ? 25.728 -4.757 -7.736 1.00 80.00 183 ARG A CA 1
ATOM 1464 C C . ARG A 1 183 ? 24.799 -5.940 -8.003 1.00 80.00 183 ARG A C 1
ATOM 1466 O O . ARG A 1 183 ? 25.265 -7.070 -7.972 1.00 80.00 183 ARG A O 1
ATOM 1473 N N . GLU A 1 184 ? 23.516 -5.699 -8.252 1.00 79.00 184 GLU A N 1
ATOM 1474 C CA . GLU A 1 184 ? 22.554 -6.767 -8.548 1.00 79.00 184 GLU A CA 1
ATOM 1475 C C . GLU A 1 184 ? 22.802 -7.390 -9.928 1.00 79.00 184 GLU A C 1
ATOM 1477 O O . GLU A 1 184 ? 22.841 -8.612 -10.054 1.00 79.00 184 GLU A O 1
ATOM 1482 N N . ALA A 1 185 ? 23.100 -6.569 -10.940 1.00 75.25 185 ALA A N 1
ATOM 1483 C CA . ALA A 1 185 ? 23.503 -7.051 -12.260 1.00 75.25 185 ALA A CA 1
ATOM 1484 C C . ALA A 1 185 ? 24.786 -7.902 -12.215 1.00 75.25 185 ALA A C 1
ATOM 1486 O O . ALA A 1 185 ? 24.911 -8.857 -12.975 1.00 75.25 185 ALA A O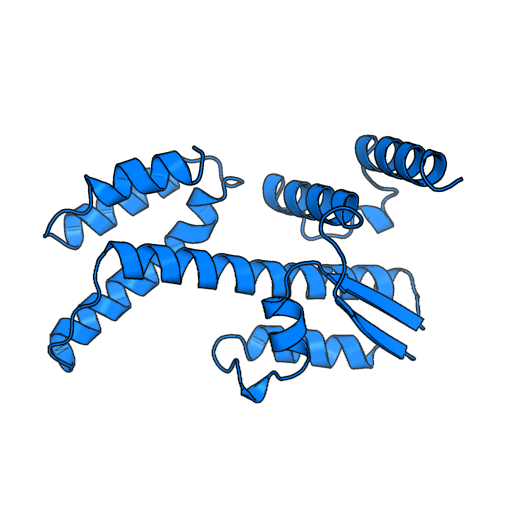 1
ATOM 1487 N N . ALA A 1 186 ? 25.722 -7.581 -11.315 1.00 74.69 186 ALA A N 1
ATOM 1488 C CA . ALA A 1 186 ? 26.955 -8.345 -11.123 1.00 74.69 186 ALA A CA 1
ATOM 1489 C C . ALA A 1 186 ? 26.758 -9.674 -10.366 1.00 74.69 186 ALA A C 1
ATOM 1491 O O . ALA A 1 186 ? 27.620 -10.541 -10.446 1.00 74.69 186 ALA A O 1
ATOM 1492 N N . LEU A 1 187 ? 25.660 -9.833 -9.617 1.00 67.31 187 LEU A N 1
ATOM 1493 C CA . LEU A 1 187 ? 25.325 -11.065 -8.888 1.00 67.31 187 LEU A CA 1
ATOM 1494 C C . LEU A 1 187 ? 24.522 -12.067 -9.736 1.00 67.31 187 LEU A C 1
ATOM 1496 O O . LEU A 1 187 ? 24.474 -13.242 -9.389 1.00 67.31 187 LEU A O 1
ATOM 1500 N N . ASN A 1 188 ? 23.902 -11.600 -10.824 1.00 58.94 188 ASN A N 1
ATOM 1501 C CA . ASN A 1 188 ? 23.080 -12.398 -11.741 1.00 58.94 188 ASN A CA 1
ATOM 1502 C C . ASN A 1 188 ? 23.837 -12.852 -13.013 1.00 58.94 188 ASN A C 1
ATOM 1504 O O . ASN A 1 188 ? 23.200 -13.323 -13.957 1.00 58.94 188 ASN A O 1
ATOM 1508 N N . GLN A 1 189 ? 25.167 -12.690 -13.051 1.00 44.56 189 GLN A N 1
ATOM 1509 C CA . GLN A 1 189 ? 26.079 -13.233 -14.075 1.00 44.56 189 GLN A CA 1
ATOM 1510 C C . GLN A 1 189 ? 26.812 -14.461 -13.539 1.00 44.56 189 GLN A C 1
ATOM 1512 O O . GLN A 1 189 ? 26.995 -15.412 -14.331 1.00 44.56 189 GLN A O 1
#

Secondary structure (DSSP, 8-state):
--HHHHHHHHHS---S-HHHHHHHHHHHHHHS-TTSHHHHHHHHHHHHHHHHHHHHHHH-----HHHHHHHHHHHHHHHHHHHHHHHHHHHHHHTT-SEEEEEES-HHHHHHHH-GGG-GGGHHHHHHHHHHHTTSSEEEEEE--TTTTHHHHHHHHHHHHHT--S-GGGGT--HHHHHHHHHHHHH--

Organism: NCBI:txid109376